Protein AF-A0A2I0PBY1-F1 (afdb_monomer_lite)

Structure (mmCIF, N/CA/C/O backbone):
data_AF-A0A2I0PBY1-F1
#
_entry.id   AF-A0A2I0PBY1-F1
#
loop_
_atom_site.group_PDB
_atom_site.id
_atom_site.type_symbol
_atom_site.label_atom_id
_atom_site.label_alt_id
_atom_site.label_comp_id
_atom_site.label_asym_id
_atom_site.label_entity_id
_atom_site.label_seq_id
_atom_site.pdbx_PDB_ins_code
_atom_site.Cartn_x
_atom_site.Cartn_y
_atom_site.Cartn_z
_atom_site.occupancy
_atom_site.B_iso_or_equiv
_atom_site.auth_seq_id
_atom_site.auth_comp_id
_atom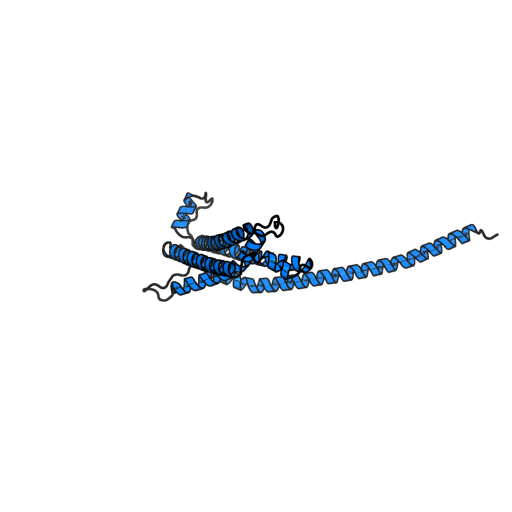_site.auth_asym_id
_atom_site.auth_atom_id
_atom_site.pdbx_PDB_model_num
ATOM 1 N N . MET A 1 1 ? 35.740 -46.923 -75.119 1.00 54.34 1 MET A N 1
ATOM 2 C CA . MET A 1 1 ? 35.001 -45.642 -75.049 1.00 54.34 1 MET A CA 1
ATOM 3 C C . MET A 1 1 ? 34.517 -45.459 -73.619 1.00 54.34 1 MET A C 1
ATOM 5 O O . MET A 1 1 ? 33.613 -46.171 -73.207 1.00 54.34 1 MET A O 1
ATOM 9 N N . VAL A 1 2 ? 35.166 -44.599 -72.830 1.00 50.75 2 VAL A N 1
ATOM 10 C CA . VAL A 1 2 ? 34.716 -44.319 -71.456 1.00 50.75 2 VAL A CA 1
ATOM 11 C C . VAL A 1 2 ? 33.443 -43.481 -71.539 1.00 50.75 2 VAL A C 1
ATOM 13 O O . VAL A 1 2 ? 33.402 -42.467 -72.238 1.00 50.75 2 VAL A O 1
ATOM 16 N N . ASN A 1 3 ? 32.386 -43.958 -70.887 1.00 57.41 3 ASN A N 1
ATOM 17 C CA . ASN A 1 3 ? 31.042 -43.414 -70.997 1.00 57.41 3 ASN A CA 1
ATOM 18 C C . ASN A 1 3 ? 30.989 -42.022 -70.340 1.00 57.41 3 ASN A C 1
ATOM 20 O O . ASN A 1 3 ? 30.952 -41.908 -69.115 1.00 57.41 3 ASN A O 1
ATOM 24 N N . LYS A 1 4 ? 31.014 -40.959 -71.158 1.00 59.78 4 LYS A N 1
ATOM 25 C CA . LYS A 1 4 ? 31.015 -39.551 -70.711 1.00 59.78 4 LYS A CA 1
ATOM 26 C C . LYS A 1 4 ? 29.861 -39.226 -69.746 1.00 59.78 4 LYS A C 1
ATOM 28 O O . LYS A 1 4 ? 30.014 -38.346 -68.906 1.00 59.78 4 LYS A O 1
ATOM 33 N N . GLY A 1 5 ? 28.753 -39.975 -69.805 1.00 60.03 5 GLY A N 1
ATOM 34 C CA . GLY A 1 5 ? 27.632 -39.849 -68.866 1.00 60.03 5 GLY A CA 1
ATOM 35 C C . GLY A 1 5 ? 27.962 -40.260 -67.424 1.00 60.03 5 GLY A C 1
ATOM 36 O O . GLY A 1 5 ? 27.491 -39.618 -66.492 1.00 60.03 5 GLY A O 1
ATOM 37 N N . ILE A 1 6 ? 28.827 -41.262 -67.217 1.00 65.44 6 ILE A N 1
ATOM 38 C CA . ILE A 1 6 ? 29.225 -41.723 -65.871 1.00 65.44 6 ILE A CA 1
ATOM 39 C C . ILE A 1 6 ? 30.114 -40.678 -65.185 1.00 65.44 6 ILE A C 1
ATOM 41 O O . ILE A 1 6 ? 29.980 -40.434 -63.989 1.00 65.44 6 ILE A O 1
ATOM 45 N N . ILE A 1 7 ? 30.975 -40.006 -65.954 1.00 68.81 7 ILE A N 1
ATOM 46 C CA . ILE A 1 7 ? 31.852 -38.939 -65.449 1.00 68.81 7 ILE A CA 1
ATOM 47 C C . ILE A 1 7 ? 31.028 -37.710 -65.036 1.00 68.81 7 ILE A C 1
ATOM 49 O O . ILE A 1 7 ? 31.302 -37.112 -63.998 1.00 68.81 7 ILE A O 1
ATOM 53 N N . LEU A 1 8 ? 29.987 -37.360 -65.801 1.00 69.56 8 LEU A N 1
ATOM 54 C CA . LEU A 1 8 ? 29.125 -36.215 -65.495 1.00 69.56 8 LEU A CA 1
ATOM 55 C C . LEU A 1 8 ? 28.287 -36.444 -64.222 1.00 69.56 8 LEU A C 1
ATOM 57 O O . LEU A 1 8 ? 28.195 -35.562 -63.372 1.00 69.56 8 LEU A O 1
ATOM 61 N N . ILE A 1 9 ? 27.725 -37.649 -64.069 1.00 71.50 9 ILE A N 1
ATOM 62 C CA . ILE A 1 9 ? 26.940 -38.039 -62.887 1.00 71.50 9 ILE A CA 1
ATOM 63 C C . ILE A 1 9 ? 27.841 -38.141 -61.648 1.00 71.50 9 ILE A C 1
ATOM 65 O O . ILE A 1 9 ? 27.479 -37.638 -60.586 1.00 71.50 9 ILE A O 1
ATOM 69 N N . GLY A 1 10 ? 29.039 -38.721 -61.786 1.00 68.19 10 GLY A N 1
ATOM 70 C CA . GLY A 1 10 ? 30.023 -38.793 -60.702 1.00 68.19 10 GLY A CA 1
ATOM 71 C C . GLY A 1 10 ? 30.511 -37.414 -60.244 1.00 68.19 10 GLY A C 1
ATOM 72 O O . GLY A 1 10 ? 30.626 -37.173 -59.043 1.00 68.19 10 GLY A O 1
ATOM 73 N N . GLY A 1 11 ? 30.725 -36.484 -61.181 1.00 72.38 11 GLY A N 1
ATOM 74 C CA . GLY A 1 11 ? 31.084 -35.096 -60.876 1.00 72.38 11 GLY A CA 1
ATOM 75 C C . GLY A 1 11 ? 29.977 -34.341 -60.135 1.00 72.38 11 GLY A C 1
ATOM 76 O O . GLY A 1 11 ? 30.252 -33.664 -59.147 1.00 72.38 11 GLY A O 1
ATOM 77 N N . PHE A 1 12 ? 28.716 -34.506 -60.550 1.00 75.50 12 PHE A N 1
ATOM 78 C CA . PHE A 1 12 ? 27.573 -33.890 -59.869 1.00 75.50 12 PHE A CA 1
ATOM 79 C C . PHE A 1 12 ? 27.374 -34.446 -58.451 1.00 75.50 12 PHE A C 1
ATOM 81 O O . PHE A 1 12 ? 27.143 -33.680 -57.518 1.00 75.50 12 PHE A O 1
ATOM 88 N N . LEU A 1 13 ? 27.531 -35.763 -58.264 1.00 70.81 13 LEU A N 1
ATOM 89 C CA . LEU A 1 13 ? 27.417 -36.403 -56.952 1.00 70.81 13 LEU A CA 1
ATOM 90 C C . LEU A 1 13 ? 28.509 -35.920 -55.983 1.00 70.81 13 LEU A C 1
ATOM 92 O O . LEU A 1 13 ? 28.223 -35.668 -54.817 1.00 70.81 13 LEU A O 1
ATOM 96 N N . LEU A 1 14 ? 29.745 -35.740 -56.463 1.00 72.25 14 LEU A N 1
ATOM 97 C CA . LEU A 1 14 ? 30.859 -35.212 -55.666 1.00 72.25 14 LEU A CA 1
ATOM 98 C C . LEU A 1 14 ? 30.647 -33.751 -55.254 1.00 72.25 14 LEU A C 1
ATOM 100 O O . LEU A 1 14 ? 30.918 -33.399 -54.109 1.00 72.25 14 LEU A O 1
ATOM 104 N N . ILE A 1 15 ? 30.123 -32.914 -56.153 1.00 76.88 15 ILE A N 1
ATOM 105 C CA . ILE A 1 15 ? 29.780 -31.520 -55.837 1.00 76.88 15 ILE A CA 1
ATOM 106 C C . ILE A 1 15 ? 28.633 -31.476 -54.820 1.00 76.88 15 ILE A C 1
ATOM 108 O O . ILE A 1 15 ? 28.712 -30.744 -53.837 1.00 76.88 15 ILE A O 1
ATOM 112 N N . PHE A 1 16 ? 27.597 -32.295 -55.010 1.00 70.62 16 PHE A N 1
ATOM 113 C CA . PHE A 1 16 ? 26.461 -32.376 -54.096 1.00 70.62 16 PHE A CA 1
ATOM 114 C C . PHE A 1 16 ? 26.875 -32.864 -52.699 1.00 70.62 16 PHE A C 1
ATOM 116 O O . PHE A 1 16 ? 26.510 -32.243 -51.702 1.00 70.62 16 PHE A O 1
ATOM 123 N N . LEU A 1 17 ? 27.697 -33.916 -52.616 1.00 68.12 17 LEU A N 1
ATOM 124 C CA . LEU A 1 17 ? 28.258 -34.414 -51.356 1.00 68.12 17 LEU A CA 1
ATOM 125 C C . LEU A 1 17 ? 29.204 -33.395 -50.705 1.00 68.12 17 LEU A C 1
ATOM 127 O O . LEU A 1 17 ? 29.179 -33.249 -49.486 1.00 68.12 17 LEU A O 1
ATOM 131 N N . GLY A 1 18 ? 29.984 -32.651 -51.495 1.00 70.75 18 GLY A N 1
ATOM 132 C CA . GLY A 1 18 ? 30.830 -31.559 -51.008 1.00 70.75 18 GLY A CA 1
ATOM 133 C C . GLY A 1 18 ? 30.022 -30.407 -50.402 1.00 70.75 18 GLY A C 1
ATOM 134 O O . GLY A 1 18 ? 30.352 -29.926 -49.322 1.00 70.75 18 GLY A O 1
ATOM 135 N N . ILE A 1 19 ? 28.916 -30.012 -51.039 1.00 70.19 19 ILE A N 1
ATOM 136 C CA . ILE A 1 19 ? 27.990 -28.996 -50.514 1.00 70.19 19 ILE A CA 1
ATOM 137 C C . ILE A 1 19 ? 27.326 -29.492 -49.220 1.00 70.19 19 ILE A C 1
ATOM 139 O O . ILE A 1 19 ? 27.291 -28.763 -48.229 1.00 70.19 19 ILE A O 1
ATOM 143 N N . LEU A 1 20 ? 26.863 -30.747 -49.182 1.00 58.41 20 LEU A N 1
ATOM 144 C CA . LEU A 1 20 ? 26.274 -31.356 -47.983 1.00 58.41 20 LEU A CA 1
ATOM 145 C C . LEU A 1 20 ? 27.274 -31.444 -46.820 1.00 58.41 20 LEU A C 1
ATOM 147 O O . LEU A 1 20 ? 26.908 -31.162 -45.679 1.00 58.41 20 LEU A O 1
ATOM 151 N N . ALA A 1 21 ? 28.536 -31.773 -47.106 1.00 62.75 21 ALA A N 1
ATOM 152 C CA . ALA A 1 21 ? 29.609 -31.841 -46.117 1.00 62.75 21 ALA A CA 1
ATOM 153 C C . ALA A 1 21 ? 29.978 -30.469 -45.526 1.00 62.75 21 ALA A C 1
ATOM 155 O O . ALA A 1 21 ? 30.482 -30.419 -44.408 1.00 62.75 21 ALA A O 1
ATOM 156 N N . ILE A 1 22 ? 29.707 -29.369 -46.238 1.00 68.75 22 ILE A N 1
ATOM 157 C CA . ILE A 1 22 ? 29.931 -27.995 -45.759 1.00 68.75 22 ILE A CA 1
ATOM 158 C C . ILE A 1 22 ? 28.701 -27.455 -45.017 1.00 68.75 22 ILE A C 1
ATOM 160 O O . ILE A 1 22 ? 28.851 -26.811 -43.982 1.00 68.75 22 ILE A O 1
ATOM 164 N N . ILE A 1 23 ? 27.482 -27.735 -45.493 1.00 65.88 23 ILE A N 1
ATOM 165 C CA . ILE A 1 23 ? 26.240 -27.248 -44.867 1.00 65.88 23 ILE A CA 1
ATOM 166 C C . ILE A 1 23 ? 26.039 -27.862 -43.476 1.00 65.88 23 ILE A C 1
ATOM 168 O O . ILE A 1 23 ? 25.674 -27.154 -42.540 1.00 65.88 23 ILE A O 1
ATOM 172 N N . ASN A 1 24 ? 26.308 -29.158 -43.313 1.00 66.81 24 ASN A N 1
ATOM 173 C CA . ASN A 1 24 ? 26.054 -29.875 -42.061 1.00 66.81 24 ASN A CA 1
ATOM 174 C C . ASN A 1 24 ? 26.839 -29.322 -40.843 1.00 66.81 24 ASN A C 1
ATOM 176 O O . ASN A 1 24 ? 26.212 -29.016 -39.828 1.00 66.81 24 ASN A O 1
ATOM 180 N N . PRO A 1 25 ? 28.171 -29.098 -40.909 1.00 72.00 25 PRO A N 1
ATOM 181 C CA . PRO A 1 25 ? 28.911 -28.484 -39.804 1.00 72.00 25 PRO A CA 1
ATOM 182 C C . PRO A 1 25 ? 28.508 -27.025 -39.566 1.00 72.00 25 PRO A C 1
ATOM 184 O O . PRO A 1 25 ? 28.514 -26.576 -38.425 1.00 72.00 25 PRO A O 1
ATOM 187 N N . LEU A 1 26 ? 28.099 -26.291 -40.606 1.00 66.06 26 LEU A N 1
ATOM 188 C CA . LEU A 1 26 ? 27.652 -24.900 -40.488 1.00 66.06 26 LEU A CA 1
ATOM 189 C C . LEU A 1 26 ? 26.314 -24.795 -39.742 1.00 66.06 26 LEU A C 1
ATOM 191 O O . LEU A 1 26 ? 26.162 -23.943 -38.869 1.00 66.06 26 LEU A O 1
ATOM 195 N N . VAL A 1 27 ? 25.379 -25.711 -40.019 1.00 64.44 27 VAL A N 1
ATOM 196 C CA . VAL A 1 27 ? 24.120 -25.857 -39.270 1.00 64.44 27 VAL A CA 1
ATOM 197 C C . VAL A 1 27 ? 24.396 -26.247 -37.816 1.00 64.44 27 VAL A C 1
ATOM 199 O O . VAL A 1 27 ? 23.781 -25.693 -36.906 1.00 64.44 27 VAL A O 1
ATOM 202 N N . LEU A 1 28 ? 25.359 -27.140 -37.574 1.00 61.09 28 LEU A N 1
ATOM 203 C CA . LEU A 1 28 ? 25.718 -27.590 -36.227 1.00 61.09 28 LEU A CA 1
ATOM 204 C C . LEU A 1 28 ? 26.351 -26.457 -35.397 1.00 61.09 28 LEU A C 1
ATOM 206 O O . LEU A 1 28 ?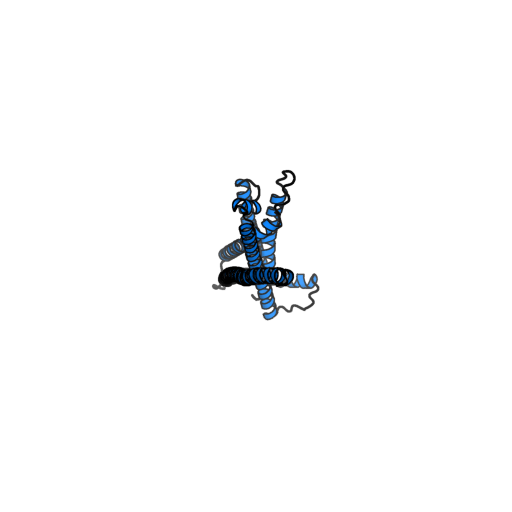 25.941 -26.226 -34.258 1.00 61.09 28 LEU A O 1
ATOM 210 N N . ILE A 1 29 ? 27.257 -25.676 -35.996 1.00 69.81 29 ILE A N 1
ATOM 211 C CA . ILE A 1 29 ? 27.859 -24.477 -35.389 1.00 69.81 29 ILE A CA 1
ATOM 212 C C . ILE A 1 29 ? 26.787 -23.415 -35.117 1.00 69.81 29 ILE A C 1
ATOM 214 O O . ILE A 1 29 ? 26.717 -22.895 -34.005 1.00 69.81 29 ILE A O 1
ATOM 218 N N . ALA A 1 30 ? 25.907 -23.130 -36.084 1.00 63.16 30 ALA A N 1
ATOM 219 C CA . ALA A 1 30 ? 24.808 -22.183 -35.896 1.00 63.16 30 ALA A CA 1
ATOM 220 C C . ALA A 1 30 ? 23.873 -22.617 -34.755 1.00 63.16 30 ALA A C 1
ATOM 222 O O . ALA A 1 30 ? 23.525 -21.799 -33.905 1.00 63.16 30 ALA A O 1
ATOM 223 N N . SER A 1 31 ? 23.528 -23.907 -34.673 1.00 62.78 31 SER A N 1
ATOM 224 C CA . SER A 1 31 ? 22.683 -24.433 -33.595 1.00 62.78 31 SER A CA 1
ATOM 225 C C . SER A 1 31 ? 23.349 -24.329 -32.217 1.00 62.78 31 SER A C 1
ATOM 227 O O . SER A 1 31 ? 22.684 -23.955 -31.252 1.00 62.78 31 SER A O 1
ATOM 229 N N . SER A 1 32 ? 24.667 -24.558 -32.130 1.00 69.81 32 SER A N 1
ATOM 230 C CA . SER A 1 32 ? 25.445 -24.405 -30.894 1.00 69.81 32 SER A CA 1
ATOM 231 C C . SER A 1 32 ? 25.567 -22.944 -30.454 1.00 69.81 32 SER A C 1
ATOM 233 O O . SER A 1 32 ? 25.552 -22.660 -29.256 1.00 69.81 32 SER A O 1
ATOM 235 N N . ILE A 1 33 ? 25.695 -22.006 -31.398 1.00 73.88 33 ILE A N 1
ATOM 236 C CA . ILE A 1 33 ? 25.731 -20.568 -31.096 1.00 73.88 33 ILE A CA 1
ATOM 237 C C . ILE A 1 33 ? 24.362 -20.114 -30.581 1.00 73.88 33 ILE A C 1
ATOM 239 O O . ILE A 1 33 ? 24.284 -19.433 -29.559 1.00 73.88 33 ILE A O 1
ATOM 243 N N . ILE A 1 34 ? 23.279 -20.535 -31.244 1.00 70.38 34 ILE A N 1
ATOM 244 C CA . ILE A 1 34 ? 21.905 -20.223 -30.832 1.00 70.38 34 ILE A CA 1
ATOM 245 C C . ILE A 1 34 ? 21.610 -20.814 -29.447 1.00 70.38 34 ILE A C 1
ATOM 247 O O . ILE A 1 34 ? 21.076 -20.108 -28.593 1.00 70.38 34 ILE A O 1
ATOM 251 N N . SER A 1 35 ? 21.995 -22.067 -29.175 1.00 66.12 35 SER A N 1
ATOM 252 C CA . SER A 1 35 ? 21.782 -22.676 -27.856 1.00 66.12 35 SER A CA 1
ATOM 253 C C . SER A 1 35 ? 22.591 -21.978 -26.761 1.00 66.12 35 SER A C 1
ATOM 255 O O . SER A 1 35 ? 22.070 -21.758 -25.669 1.00 66.12 35 SER A O 1
ATOM 257 N N . GLY A 1 36 ? 23.838 -21.589 -27.051 1.00 68.12 36 GLY A N 1
ATOM 258 C CA . GLY A 1 36 ? 24.674 -20.812 -26.133 1.00 68.12 36 GLY A CA 1
ATOM 259 C C . GLY A 1 36 ? 24.065 -19.445 -25.816 1.00 68.12 36 GLY A C 1
ATOM 260 O O . GLY A 1 36 ? 24.009 -19.044 -24.656 1.00 68.12 36 GLY A O 1
ATOM 261 N N . PHE A 1 37 ? 23.527 -18.763 -26.826 1.00 67.62 37 PHE A N 1
ATOM 262 C CA . PHE A 1 37 ? 22.837 -17.486 -26.655 1.00 67.62 37 PHE A CA 1
ATOM 263 C C . PHE A 1 37 ? 21.549 -17.620 -25.826 1.00 67.62 37 PHE A C 1
ATOM 265 O O . PHE A 1 37 ? 21.341 -16.854 -24.886 1.00 67.62 37 PHE A O 1
ATOM 272 N N . ILE A 1 38 ? 20.719 -18.633 -26.106 1.00 67.69 38 ILE A N 1
ATOM 273 C CA . ILE A 1 38 ? 19.512 -18.934 -25.317 1.00 67.69 38 ILE A CA 1
ATOM 274 C C . ILE A 1 38 ? 19.880 -19.223 -23.856 1.00 67.69 38 ILE A C 1
ATOM 276 O O . ILE A 1 38 ? 19.224 -18.717 -22.948 1.00 67.69 38 ILE A O 1
ATOM 280 N N . PHE A 1 39 ? 20.948 -19.987 -23.612 1.00 64.62 39 PHE A N 1
ATOM 281 C CA . PHE A 1 39 ? 21.412 -20.290 -22.259 1.00 64.62 39 PHE A CA 1
ATOM 282 C C . PHE A 1 39 ? 21.835 -19.029 -21.494 1.00 64.62 39 PHE A C 1
ATOM 284 O O . PHE A 1 39 ? 21.450 -18.860 -20.338 1.00 64.62 39 PHE A O 1
ATOM 291 N N . ILE A 1 40 ? 22.561 -18.111 -22.142 1.00 68.44 40 ILE A N 1
ATOM 292 C CA . ILE A 1 40 ? 22.949 -16.820 -21.550 1.00 68.44 40 ILE A CA 1
ATOM 293 C C . ILE A 1 40 ? 21.710 -15.986 -21.202 1.00 68.44 40 ILE A C 1
ATOM 295 O O . ILE A 1 40 ? 21.640 -15.424 -20.110 1.00 68.44 40 ILE A O 1
ATOM 299 N N . ILE A 1 41 ? 20.713 -15.941 -22.091 1.00 65.12 41 ILE A N 1
ATOM 300 C CA . ILE A 1 41 ? 19.449 -15.238 -21.842 1.00 65.12 41 ILE A CA 1
ATOM 301 C C . ILE A 1 41 ? 18.717 -15.838 -20.636 1.00 65.12 41 ILE A C 1
ATOM 303 O O . ILE A 1 41 ? 18.312 -15.103 -19.737 1.00 65.12 41 ILE A O 1
ATOM 307 N N . ILE A 1 42 ? 18.572 -17.165 -20.583 1.00 63.72 42 ILE A N 1
ATOM 308 C CA . ILE A 1 42 ? 17.911 -17.859 -19.468 1.00 63.72 42 ILE A CA 1
ATOM 309 C C . ILE A 1 42 ? 18.655 -17.597 -18.154 1.00 63.72 42 ILE A C 1
ATOM 311 O O . ILE A 1 42 ? 18.021 -17.292 -17.146 1.00 63.72 42 ILE A O 1
ATOM 315 N N . ALA A 1 43 ? 19.988 -17.667 -18.159 1.00 57.22 43 ALA A N 1
ATOM 316 C CA . ALA A 1 43 ? 20.805 -17.387 -16.984 1.00 57.22 43 ALA A CA 1
ATOM 317 C C . ALA A 1 43 ? 20.644 -15.934 -16.507 1.00 57.22 43 ALA A C 1
ATOM 319 O O . ALA A 1 43 ? 20.497 -15.696 -15.309 1.00 57.22 43 ALA A O 1
ATOM 320 N N . ALA A 1 44 ? 20.601 -14.967 -17.428 1.00 63.81 44 ALA A N 1
ATOM 321 C CA . ALA A 1 44 ? 20.354 -13.567 -17.099 1.00 63.81 44 ALA A CA 1
ATOM 322 C C . ALA A 1 44 ? 18.961 -13.361 -16.480 1.00 63.81 44 ALA A C 1
ATOM 324 O O . ALA A 1 44 ? 18.850 -12.722 -15.432 1.00 63.81 44 ALA A O 1
ATOM 325 N N . PHE A 1 45 ? 17.909 -13.953 -17.062 1.00 69.00 45 PHE A N 1
ATOM 326 C CA . PHE A 1 45 ? 16.563 -13.909 -16.483 1.00 69.00 45 PHE A CA 1
ATOM 327 C C . PHE A 1 45 ? 16.514 -14.550 -15.096 1.00 69.00 45 PHE A C 1
ATOM 329 O O . PHE A 1 45 ? 15.919 -13.974 -14.190 1.00 69.00 45 PHE A O 1
ATOM 336 N N . LEU A 1 46 ? 17.187 -15.687 -14.900 1.00 64.06 46 LEU A N 1
ATOM 337 C CA . LEU A 1 46 ? 17.256 -16.356 -13.604 1.00 64.06 46 LEU A CA 1
ATOM 338 C C . LEU A 1 46 ? 17.926 -15.469 -12.545 1.00 64.06 46 LEU A C 1
ATOM 340 O O . LEU A 1 46 ? 17.398 -15.336 -11.445 1.00 64.06 46 LEU A O 1
ATOM 344 N N . ILE A 1 47 ? 19.049 -14.823 -12.877 1.00 68.44 47 ILE A N 1
ATOM 345 C CA . ILE A 1 47 ? 19.750 -13.901 -11.969 1.00 68.44 47 ILE A CA 1
ATOM 346 C C . ILE A 1 47 ? 18.842 -12.729 -11.587 1.00 68.44 47 ILE A C 1
ATOM 348 O O . ILE A 1 47 ? 18.735 -12.396 -10.406 1.00 68.44 47 ILE A O 1
ATOM 352 N N . VAL A 1 48 ? 18.148 -12.132 -12.560 1.00 71.12 48 VAL A N 1
ATOM 353 C CA . VAL A 1 48 ? 17.201 -11.037 -12.310 1.00 71.12 48 VAL A CA 1
ATOM 354 C C . VAL A 1 48 ? 16.037 -11.511 -11.437 1.00 71.12 48 VAL A C 1
ATOM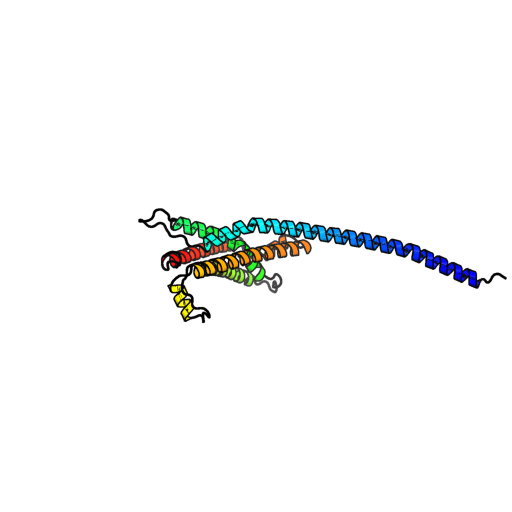 356 O O . VAL A 1 48 ? 15.703 -10.844 -10.461 1.00 71.12 48 VAL A O 1
ATOM 359 N N . SER A 1 49 ? 15.454 -12.679 -11.716 1.00 67.88 49 SER A N 1
ATOM 360 C CA . SER A 1 49 ? 14.382 -13.255 -10.896 1.00 67.88 49 SER A CA 1
ATOM 361 C C . SER A 1 49 ? 14.831 -13.532 -9.460 1.00 67.88 49 SER A C 1
ATOM 363 O O . SER A 1 49 ? 14.091 -13.220 -8.529 1.00 67.88 49 SER A O 1
ATOM 365 N N . VAL A 1 50 ? 16.043 -14.057 -9.258 1.00 67.56 50 VAL A N 1
ATOM 366 C CA . VAL A 1 50 ? 16.614 -14.286 -7.920 1.00 67.56 50 VAL A CA 1
ATOM 367 C C . VAL A 1 50 ? 16.867 -12.961 -7.199 1.00 67.56 50 VAL A C 1
ATOM 369 O O . VAL A 1 50 ? 16.514 -12.831 -6.030 1.00 67.56 50 VAL A O 1
ATOM 372 N N . ALA A 1 51 ? 17.418 -11.952 -7.877 1.00 69.31 51 ALA A N 1
ATOM 373 C CA . ALA A 1 51 ? 17.643 -10.632 -7.290 1.00 69.31 51 ALA A CA 1
ATOM 374 C C . ALA A 1 51 ? 16.325 -9.962 -6.867 1.00 69.31 51 ALA A C 1
ATOM 376 O O . ALA A 1 51 ? 16.216 -9.465 -5.746 1.00 69.31 51 ALA A O 1
ATOM 377 N N . ILE A 1 52 ? 15.300 -10.014 -7.724 1.00 72.44 52 ILE A N 1
ATOM 378 C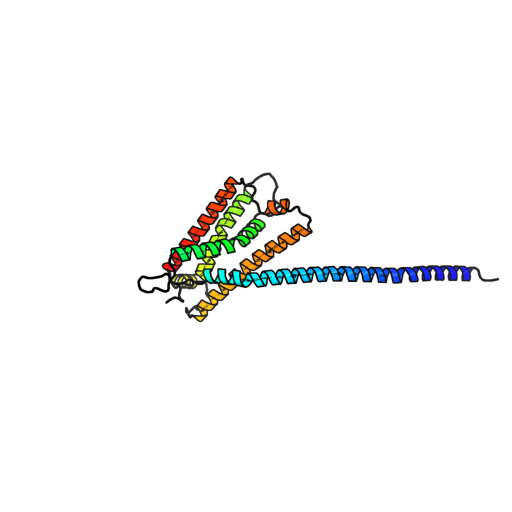 CA . ILE A 1 52 ? 13.953 -9.522 -7.412 1.00 72.44 52 ILE A CA 1
ATOM 379 C C . ILE A 1 52 ? 13.383 -10.283 -6.212 1.00 72.44 52 ILE A C 1
ATOM 381 O O . ILE A 1 52 ? 12.919 -9.657 -5.260 1.00 72.44 52 ILE A O 1
ATOM 385 N N . PHE A 1 53 ? 13.471 -11.615 -6.209 1.00 72.94 53 PHE A N 1
ATOM 386 C CA . PHE A 1 53 ? 13.020 -12.437 -5.088 1.00 72.94 53 PHE A CA 1
ATOM 387 C C . PHE A 1 53 ? 13.691 -12.031 -3.770 1.00 72.94 53 PHE A C 1
ATOM 389 O O . PHE A 1 53 ? 12.997 -11.857 -2.773 1.00 72.94 53 PHE A O 1
ATOM 396 N N . LEU A 1 54 ? 15.010 -11.814 -3.758 1.00 72.56 54 LEU A N 1
ATOM 397 C CA . LEU A 1 54 ? 15.748 -11.399 -2.560 1.00 72.56 54 LEU A CA 1
ATOM 398 C C . LEU A 1 54 ? 15.332 -10.008 -2.065 1.00 72.56 54 LEU A C 1
ATOM 400 O O . LEU A 1 54 ? 15.188 -9.808 -0.858 1.00 72.56 54 LEU A O 1
ATOM 404 N N . ILE A 1 55 ? 15.086 -9.063 -2.977 1.00 75.38 55 ILE A N 1
ATOM 405 C CA . ILE A 1 55 ? 14.578 -7.728 -2.633 1.00 75.38 55 ILE A CA 1
ATOM 406 C C . ILE A 1 55 ? 13.192 -7.839 -1.990 1.00 75.38 55 ILE A C 1
ATOM 408 O O . ILE A 1 55 ? 12.969 -7.292 -0.911 1.00 75.38 55 ILE A O 1
ATOM 412 N N . PHE A 1 56 ? 12.268 -8.587 -2.601 1.00 72.75 56 PHE A N 1
ATOM 413 C CA . PHE A 1 56 ? 10.932 -8.788 -2.037 1.00 72.75 56 PHE A CA 1
ATOM 414 C C . PHE A 1 56 ? 10.975 -9.530 -0.705 1.00 72.75 56 PHE A C 1
ATOM 416 O O . PHE A 1 56 ? 10.314 -9.112 0.241 1.00 72.75 56 PHE A O 1
ATOM 423 N N . TYR A 1 57 ? 11.795 -10.574 -0.598 1.00 73.62 57 TYR A N 1
ATOM 424 C CA . TYR A 1 57 ? 12.003 -11.305 0.647 1.00 73.62 57 TYR A CA 1
ATOM 425 C C . TYR A 1 57 ? 12.500 -10.384 1.770 1.00 73.62 57 TYR A C 1
ATOM 427 O O . TYR A 1 57 ? 12.010 -10.470 2.893 1.00 73.62 57 TYR A O 1
ATOM 435 N N . GLY A 1 58 ? 13.401 -9.446 1.462 1.00 74.81 58 GLY A N 1
ATOM 436 C CA . GLY A 1 58 ? 13.862 -8.429 2.410 1.00 74.81 58 GLY A CA 1
ATOM 437 C C . GLY A 1 58 ? 12.807 -7.373 2.769 1.00 74.81 58 GLY A C 1
ATOM 438 O O . GLY A 1 58 ? 12.791 -6.882 3.898 1.00 74.81 58 GLY A O 1
ATOM 439 N N . LEU A 1 59 ? 11.903 -7.033 1.845 1.00 75.44 59 LEU A N 1
ATOM 440 C CA . LEU A 1 59 ? 10.844 -6.035 2.056 1.00 75.44 59 LEU A CA 1
ATOM 441 C C . LEU A 1 59 ? 9.627 -6.587 2.812 1.00 75.44 59 LEU A C 1
ATOM 443 O O . LEU A 1 59 ? 8.977 -5.836 3.544 1.00 75.44 59 LEU A O 1
ATOM 447 N N . ILE A 1 60 ? 9.325 -7.884 2.675 1.00 79.56 60 ILE A N 1
ATOM 448 C CA . ILE A 1 60 ? 8.167 -8.542 3.306 1.00 79.56 60 ILE A CA 1
ATOM 449 C C . ILE A 1 60 ? 8.101 -8.293 4.824 1.00 79.56 60 ILE A C 1
ATOM 451 O O . ILE A 1 60 ? 7.034 -7.889 5.290 1.00 79.56 60 ILE A O 1
ATOM 455 N N . PRO A 1 61 ? 9.185 -8.448 5.614 1.00 82.44 61 PRO A N 1
ATOM 456 C CA . PRO A 1 61 ? 9.155 -8.153 7.046 1.00 82.44 61 PRO A CA 1
ATOM 457 C C . PRO A 1 61 ? 8.769 -6.702 7.356 1.00 82.44 61 PRO A C 1
ATOM 459 O O . PRO A 1 61 ? 8.034 -6.447 8.309 1.00 82.44 61 PRO A O 1
ATOM 462 N N . GLY A 1 62 ? 9.232 -5.748 6.542 1.00 80.12 62 GLY A N 1
ATOM 463 C CA . GLY A 1 62 ? 8.904 -4.331 6.694 1.00 80.12 62 GLY A CA 1
ATOM 464 C C . GLY A 1 62 ? 7.426 -4.048 6.427 1.00 80.12 62 GLY A C 1
ATOM 465 O O . GLY A 1 62 ? 6.766 -3.404 7.244 1.00 80.12 62 GLY A O 1
ATOM 466 N N . ILE A 1 63 ? 6.896 -4.585 5.323 1.00 81.06 63 ILE A N 1
ATOM 467 C CA . ILE A 1 63 ? 5.478 -4.461 4.951 1.00 81.06 63 ILE A CA 1
ATOM 468 C C . ILE A 1 63 ? 4.602 -5.135 6.008 1.00 81.06 63 ILE A C 1
ATOM 470 O O . ILE A 1 63 ? 3.676 -4.516 6.522 1.00 81.06 63 ILE A O 1
ATOM 474 N N . SER A 1 64 ? 4.935 -6.366 6.397 1.00 82.88 64 SER A N 1
ATOM 475 C CA . SER A 1 64 ? 4.192 -7.130 7.400 1.00 82.88 64 SER A CA 1
ATOM 476 C C . SER A 1 64 ? 4.167 -6.422 8.757 1.00 82.88 64 SER A C 1
ATOM 478 O O . SER A 1 64 ? 3.111 -6.326 9.381 1.00 82.88 64 SER A O 1
ATOM 480 N N . LYS A 1 65 ? 5.291 -5.834 9.192 1.00 83.81 65 LYS A N 1
ATOM 481 C CA . LYS A 1 65 ? 5.344 -5.032 10.423 1.00 83.81 65 LYS A CA 1
ATOM 482 C C . LYS A 1 65 ? 4.450 -3.794 10.335 1.00 83.81 65 LYS A C 1
ATOM 484 O O . LYS A 1 65 ? 3.697 -3.530 11.269 1.00 83.81 65 LYS A O 1
ATOM 489 N N . ALA A 1 66 ? 4.519 -3.048 9.232 1.00 83.50 66 ALA A N 1
ATOM 490 C CA . ALA A 1 66 ? 3.691 -1.862 9.021 1.00 83.50 66 ALA A CA 1
ATOM 491 C C . ALA A 1 66 ? 2.193 -2.211 9.015 1.00 83.50 66 ALA A C 1
ATOM 493 O O . ALA A 1 66 ? 1.408 -1.598 9.735 1.00 83.50 66 ALA A O 1
ATOM 494 N N . VAL A 1 67 ? 1.809 -3.250 8.269 1.00 83.81 67 VAL A N 1
ATOM 495 C CA . VAL A 1 67 ? 0.432 -3.752 8.199 1.00 83.81 67 VAL A CA 1
ATOM 496 C C . VAL A 1 67 ? -0.047 -4.241 9.567 1.00 83.81 67 VAL A C 1
ATOM 498 O O . VAL A 1 67 ? -1.146 -3.892 9.987 1.00 83.81 67 VAL A O 1
ATOM 501 N N . SER A 1 68 ? 0.785 -4.973 10.310 1.00 82.38 68 SER A N 1
ATOM 502 C CA . SER A 1 68 ? 0.453 -5.441 11.660 1.00 82.38 68 SER A CA 1
ATOM 503 C C . SER A 1 68 ? 0.147 -4.285 12.618 1.00 82.38 68 SER A C 1
ATOM 505 O O . SER A 1 68 ? -0.841 -4.343 13.351 1.00 82.38 68 SER A O 1
ATOM 507 N N . ILE A 1 69 ? 0.927 -3.197 12.569 1.00 80.44 69 ILE A N 1
ATOM 508 C CA . ILE A 1 69 ? 0.687 -1.989 13.377 1.00 80.44 69 ILE A CA 1
ATOM 509 C C . ILE A 1 69 ? -0.637 -1.313 12.993 1.00 80.44 69 ILE A C 1
ATOM 511 O O . ILE A 1 69 ? -1.360 -0.826 13.863 1.00 80.44 69 ILE A O 1
ATOM 515 N N . LEU A 1 70 ? -0.994 -1.308 11.707 1.00 80.62 70 LEU A N 1
ATOM 516 C CA . LEU A 1 70 ? -2.262 -0.744 11.240 1.00 80.62 70 LEU A CA 1
ATOM 517 C C . LEU A 1 70 ? -3.467 -1.605 11.635 1.00 80.62 70 LEU A C 1
ATOM 519 O O . LEU A 1 70 ? -4.487 -1.066 12.074 1.00 80.62 70 LEU A O 1
ATOM 523 N N . CYS A 1 71 ? -3.345 -2.927 11.507 1.00 74.88 71 CYS A N 1
ATOM 524 C CA . CYS A 1 71 ? -4.404 -3.899 11.770 1.00 74.88 71 CYS A CA 1
ATOM 525 C C . CYS A 1 71 ? -4.556 -4.253 13.256 1.00 74.88 71 CYS A C 1
ATOM 527 O O . CYS A 1 71 ? -5.615 -4.741 13.639 1.00 74.88 71 CYS A O 1
ATOM 529 N N . THR A 1 72 ? -3.566 -3.968 14.104 1.00 77.12 72 THR A N 1
ATOM 530 C CA . THR A 1 72 ? -3.624 -4.247 15.545 1.00 77.12 72 THR A CA 1
ATOM 531 C C . THR A 1 72 ? -3.837 -2.966 16.338 1.00 77.12 72 THR A C 1
ATOM 533 O O . THR A 1 72 ? -2.925 -2.162 16.540 1.00 77.12 72 THR A O 1
ATOM 536 N N . TYR A 1 73 ? -5.052 -2.771 16.844 1.00 75.00 73 TYR A N 1
ATOM 537 C CA . TYR A 1 73 ? -5.317 -1.685 17.775 1.00 75.00 73 TYR A CA 1
ATOM 538 C C . TYR A 1 73 ? -4.638 -1.971 19.123 1.00 75.00 73 TYR A C 1
ATOM 540 O O . TYR A 1 73 ? -4.861 -3.016 19.722 1.00 75.00 73 TYR A O 1
ATOM 548 N N . HIS A 1 74 ? -3.832 -1.027 19.615 1.00 70.19 74 HIS A N 1
ATOM 549 C CA . HIS A 1 74 ? -3.266 -1.030 20.971 1.00 70.19 74 HIS A CA 1
ATOM 550 C C . HIS A 1 74 ? -4.056 -0.059 21.862 1.00 70.19 74 HIS A C 1
ATOM 552 O O . HIS A 1 74 ? -4.453 1.015 21.391 1.00 70.19 74 HIS A O 1
ATOM 558 N N . LYS A 1 75 ? -4.326 -0.426 23.127 1.00 68.19 75 LYS A N 1
ATOM 559 C CA . LYS A 1 75 ? -5.061 0.452 24.056 1.00 68.19 75 LYS A CA 1
ATOM 560 C C . LYS A 1 75 ? -4.289 1.746 24.293 1.00 68.19 75 LYS A C 1
ATOM 562 O O . LYS A 1 75 ? -3.066 1.741 24.416 1.00 68.19 75 LYS A O 1
ATOM 567 N N . LEU A 1 76 ? -5.032 2.844 24.391 1.00 68.75 76 LEU A N 1
ATOM 568 C CA . LEU A 1 76 ? -4.470 4.110 24.841 1.00 68.75 76 LEU A CA 1
ATOM 569 C C . LEU A 1 76 ? -4.148 4.041 26.328 1.00 68.75 76 LEU A C 1
ATOM 571 O O . LEU A 1 76 ? -4.823 3.342 27.088 1.00 68.75 76 LEU A O 1
ATOM 575 N N . LYS A 1 77 ? -3.138 4.810 26.726 1.00 66.06 77 LYS A N 1
ATOM 576 C CA . LYS A 1 77 ? -2.834 5.049 28.132 1.00 66.06 77 LYS A CA 1
ATOM 577 C C . LYS A 1 77 ? -4.061 5.665 28.811 1.00 66.06 77 LYS A C 1
ATOM 579 O O . LYS A 1 77 ? -4.576 6.681 28.350 1.00 66.06 77 LYS A O 1
ATOM 584 N N . THR A 1 78 ? -4.536 5.032 29.875 1.00 59.34 78 THR A N 1
ATOM 585 C CA . THR A 1 78 ? -5.586 5.566 30.753 1.00 59.34 78 THR A CA 1
ATOM 586 C C . THR A 1 78 ? -4.963 5.917 32.094 1.00 59.34 78 THR A C 1
ATOM 588 O O . THR A 1 78 ? -3.998 5.267 32.485 1.00 59.34 78 THR A O 1
ATOM 591 N N . ASP A 1 79 ? -5.542 6.862 32.837 1.00 54.62 79 ASP A N 1
ATOM 592 C CA . ASP A 1 79 ? -5.022 7.312 34.144 1.00 54.62 79 ASP A CA 1
ATOM 593 C C . ASP A 1 79 ? -4.806 6.172 35.164 1.00 54.62 79 ASP A C 1
ATOM 595 O O . ASP A 1 79 ? -4.062 6.322 36.125 1.00 54.62 79 ASP A O 1
ATOM 599 N N . SER A 1 80 ? -5.425 5.006 34.946 1.00 53.12 80 SER A N 1
ATOM 600 C CA . SER A 1 80 ? -5.306 3.806 35.781 1.00 53.12 80 SER A CA 1
ATOM 601 C C . SER A 1 80 ? -4.313 2.738 35.289 1.00 53.12 80 SER A C 1
ATOM 603 O O . SER A 1 80 ? -4.079 1.769 36.011 1.00 53.12 80 SER A O 1
ATOM 605 N N . LYS A 1 81 ? -3.747 2.851 34.077 1.00 55.81 81 LYS A N 1
ATOM 606 C CA . LYS A 1 81 ? -2.799 1.872 33.506 1.00 55.81 81 LYS A CA 1
ATOM 607 C C . LYS A 1 81 ? -1.703 2.569 32.706 1.00 55.81 81 LYS A C 1
ATOM 609 O O . LYS A 1 81 ? -1.958 3.121 31.636 1.00 55.81 81 LYS A O 1
ATOM 614 N N . ASP A 1 82 ? -0.475 2.463 33.206 1.00 56.25 82 ASP A N 1
ATOM 615 C CA . ASP A 1 82 ? 0.698 3.150 32.656 1.00 56.25 82 ASP A CA 1
ATOM 616 C C . ASP A 1 82 ? 1.246 2.527 31.350 1.00 56.25 82 ASP A C 1
ATOM 618 O O . ASP A 1 82 ? 2.049 3.151 30.658 1.00 56.25 82 ASP A O 1
ATOM 622 N N . GLU A 1 83 ? 0.786 1.332 30.966 1.00 60.41 83 GLU A N 1
ATOM 623 C CA . GLU A 1 83 ? 1.340 0.520 29.863 1.00 60.41 83 GLU A CA 1
ATOM 624 C C . GLU A 1 83 ? 0.745 0.814 28.460 1.00 60.41 83 GLU A C 1
ATOM 626 O O . GLU A 1 83 ? 0.793 -0.034 27.572 1.00 60.41 83 GLU A O 1
ATOM 631 N N . GLY A 1 84 ? 0.164 1.998 28.227 1.00 63.28 84 GLY A N 1
ATOM 632 C CA . GLY A 1 84 ? -0.471 2.361 26.946 1.00 63.28 84 GLY A CA 1
ATOM 633 C C . GLY A 1 84 ? 0.265 3.437 26.134 1.00 63.28 84 GLY A C 1
ATOM 634 O O . GLY A 1 84 ? 1.074 4.202 26.660 1.00 63.28 84 GLY A O 1
ATOM 635 N N . GLU A 1 85 ? -0.053 3.552 24.840 1.00 73.62 85 GLU A N 1
ATOM 636 C CA . GLU A 1 85 ? 0.444 4.645 23.988 1.00 73.62 85 GLU A CA 1
ATOM 637 C C . GLU A 1 85 ? -0.384 5.929 24.163 1.00 73.62 85 GLU A C 1
ATOM 639 O O . GLU A 1 85 ? -1.586 5.884 24.442 1.00 73.62 85 GLU A O 1
ATOM 644 N N . THR A 1 86 ? 0.239 7.097 23.970 1.00 82.50 86 THR A N 1
ATOM 645 C CA . THR A 1 86 ? -0.498 8.368 23.918 1.00 82.50 86 THR A CA 1
ATOM 646 C C . THR A 1 86 ? -1.259 8.488 22.597 1.00 82.50 86 THR A C 1
ATOM 648 O O . THR A 1 86 ? -0.775 8.072 21.543 1.00 82.50 86 THR A O 1
ATOM 651 N N . PHE A 1 87 ? -2.444 9.103 22.642 1.00 81.69 87 PHE A N 1
ATOM 652 C CA . PHE A 1 87 ? -3.331 9.258 21.481 1.00 81.69 87 PHE A CA 1
ATOM 653 C C . PHE A 1 87 ? -2.619 9.854 20.258 1.00 81.69 87 PHE A C 1
ATOM 655 O O . PHE A 1 87 ? -2.666 9.290 19.166 1.00 81.69 87 PHE A O 1
ATOM 662 N N . TRP A 1 88 ? -1.881 10.949 20.456 1.00 82.69 88 TRP A N 1
ATOM 663 C CA . TRP A 1 88 ? -1.154 11.624 19.380 1.00 82.69 88 TRP A CA 1
ATOM 664 C C . TRP A 1 88 ? 0.008 10.806 18.821 1.00 82.69 88 TRP A C 1
ATOM 666 O O . TRP A 1 88 ? 0.190 10.771 17.607 1.00 82.69 88 TRP A O 1
ATOM 676 N N . LYS A 1 89 ? 0.767 10.105 19.675 1.00 85.38 89 LYS A N 1
ATOM 677 C CA . LYS A 1 89 ? 1.870 9.247 19.219 1.00 85.38 89 LYS A CA 1
ATOM 678 C C . LYS A 1 89 ? 1.347 8.135 18.311 1.00 85.38 89 LYS A C 1
ATOM 680 O O . LYS A 1 89 ? 1.937 7.876 17.265 1.00 85.38 89 LYS A O 1
ATOM 685 N N . LYS A 1 90 ? 0.208 7.544 18.675 1.00 84.38 90 LYS A N 1
ATOM 686 C CA . LYS A 1 90 ? -0.453 6.511 17.880 1.00 84.38 90 LYS A CA 1
ATOM 687 C C . LYS A 1 90 ? -0.973 7.045 16.546 1.00 84.38 90 LYS A C 1
ATOM 689 O O . LYS A 1 90 ? -0.698 6.438 15.516 1.00 84.38 90 LYS A O 1
ATOM 694 N N . ILE A 1 91 ? -1.652 8.199 16.539 1.00 87.06 91 ILE A N 1
ATOM 695 C CA . ILE A 1 91 ? -2.116 8.842 15.294 1.00 87.06 91 ILE A CA 1
ATOM 696 C C . ILE A 1 91 ? -0.949 9.089 14.341 1.00 87.06 91 ILE A C 1
ATOM 698 O O . ILE A 1 91 ? -1.046 8.742 13.168 1.00 87.06 91 ILE A O 1
ATOM 702 N N . ILE A 1 92 ? 0.153 9.660 14.835 1.00 88.12 92 ILE A N 1
ATOM 703 C CA . ILE A 1 92 ? 1.327 9.967 14.008 1.00 88.12 92 ILE A CA 1
ATOM 704 C C . ILE A 1 92 ? 1.933 8.681 13.440 1.00 88.12 92 ILE A C 1
ATOM 706 O O . ILE A 1 92 ? 2.221 8.614 12.247 1.00 88.12 92 ILE A O 1
ATOM 710 N N . LEU A 1 93 ? 2.091 7.646 14.269 1.00 87.69 93 LEU A N 1
ATOM 711 C CA . LEU A 1 93 ? 2.642 6.363 13.836 1.00 87.69 93 LEU A CA 1
ATOM 712 C C . LEU A 1 93 ? 1.783 5.722 12.736 1.00 87.69 93 LEU A C 1
ATOM 714 O O . LEU A 1 93 ? 2.298 5.304 11.701 1.00 87.69 93 LEU A O 1
ATOM 718 N N . VAL A 1 94 ? 0.466 5.689 12.941 1.00 86.56 94 VAL A N 1
ATOM 719 C CA . VAL A 1 94 ? -0.496 5.156 11.970 1.00 86.56 94 VAL A CA 1
ATOM 720 C C . VAL A 1 94 ? -0.490 5.984 10.690 1.00 86.56 94 VAL A C 1
ATOM 722 O O . VAL A 1 94 ? -0.498 5.415 9.603 1.00 86.56 94 VAL A O 1
ATOM 725 N N . PHE A 1 95 ? -0.438 7.312 10.796 1.00 89.19 95 PHE A N 1
ATOM 726 C CA . PHE A 1 95 ? -0.371 8.204 9.644 1.00 89.19 95 PHE A CA 1
ATOM 727 C C . PHE A 1 95 ? 0.873 7.935 8.791 1.00 89.19 95 PHE A C 1
ATOM 729 O O . PHE A 1 95 ? 0.755 7.820 7.574 1.00 89.19 95 PHE A O 1
ATOM 736 N N . ILE A 1 96 ? 2.045 7.767 9.415 1.00 89.31 96 ILE A N 1
ATOM 737 C CA . ILE A 1 96 ? 3.295 7.454 8.709 1.00 89.31 96 ILE A CA 1
ATOM 738 C C . ILE A 1 96 ? 3.178 6.120 7.965 1.00 89.31 96 ILE A C 1
ATOM 740 O O . ILE A 1 96 ? 3.528 6.045 6.788 1.00 89.31 96 ILE A O 1
ATOM 744 N N . TYR A 1 97 ? 2.667 5.070 8.616 1.00 87.88 97 TYR A N 1
ATOM 745 C CA . TYR A 1 97 ? 2.519 3.767 7.962 1.00 87.88 97 TYR A CA 1
ATOM 746 C C . TYR A 1 97 ? 1.465 3.768 6.864 1.00 87.88 97 TYR A C 1
ATOM 748 O O . TYR A 1 97 ? 1.706 3.184 5.809 1.00 87.88 97 TYR A O 1
ATOM 756 N N . ASN A 1 98 ? 0.342 4.459 7.076 1.00 87.25 98 ASN A N 1
ATOM 757 C CA . ASN A 1 98 ? -0.638 4.695 6.028 1.00 87.25 98 ASN A CA 1
ATOM 758 C C . ASN A 1 98 ? 0.057 5.362 4.837 1.00 87.25 98 ASN A C 1
ATOM 760 O O . ASN A 1 98 ? 0.080 4.770 3.767 1.00 87.25 98 ASN A O 1
ATOM 764 N N . PHE A 1 99 ? 0.731 6.497 5.041 1.00 87.44 99 PHE A N 1
ATOM 765 C CA . PHE A 1 99 ? 1.411 7.242 3.979 1.00 87.44 99 PHE A CA 1
ATOM 766 C C . PHE A 1 99 ? 2.401 6.373 3.190 1.00 87.44 99 PHE A C 1
ATOM 768 O O . PHE A 1 99 ? 2.321 6.292 1.964 1.00 87.44 99 PHE A O 1
ATOM 775 N N . LEU A 1 100 ? 3.292 5.658 3.881 1.00 86.12 100 LEU A N 1
ATOM 776 C CA . LEU A 1 100 ? 4.298 4.813 3.235 1.00 86.12 100 LEU A CA 1
ATOM 777 C C . LEU A 1 100 ? 3.674 3.695 2.393 1.00 86.12 100 LEU A C 1
ATOM 779 O O . LEU A 1 100 ? 4.097 3.469 1.260 1.00 86.12 100 LEU A O 1
ATOM 783 N N . LEU A 1 101 ? 2.663 3.006 2.926 1.00 85.62 101 LEU A N 1
ATOM 784 C CA . LEU A 1 101 ? 2.013 1.896 2.228 1.00 85.62 101 LEU A CA 1
ATOM 785 C C . LEU A 1 101 ? 1.102 2.380 1.091 1.00 85.62 101 LEU A C 1
ATOM 787 O O . LEU A 1 101 ? 0.906 1.668 0.111 1.00 85.62 101 LEU A O 1
ATOM 791 N N . THR A 1 102 ? 0.576 3.600 1.170 1.00 86.00 102 THR A N 1
ATOM 792 C CA . THR A 1 102 ? -0.260 4.170 0.110 1.00 86.00 102 THR A CA 1
ATOM 793 C C . THR A 1 102 ? 0.513 4.630 -1.127 1.00 86.00 102 THR A C 1
ATOM 795 O O . THR A 1 102 ? -0.068 4.649 -2.208 1.00 86.00 102 THR A O 1
ATOM 798 N N . LEU A 1 103 ? 1.804 4.967 -1.015 1.00 83.38 103 LEU A N 1
ATOM 799 C CA . LEU A 1 103 ? 2.618 5.451 -2.142 1.00 83.38 103 LEU A CA 1
ATOM 800 C C . LEU A 1 103 ? 2.623 4.514 -3.366 1.00 83.38 103 LEU A C 1
ATOM 802 O O . LEU A 1 103 ? 2.293 4.979 -4.459 1.00 83.38 103 LEU A O 1
ATOM 806 N N . PRO A 1 104 ? 2.945 3.210 -3.239 1.00 82.62 104 PRO A N 1
ATOM 807 C CA . PRO A 1 104 ? 2.909 2.309 -4.391 1.00 82.62 104 PRO A CA 1
ATOM 808 C C . PRO A 1 104 ? 1.494 2.185 -4.975 1.00 82.62 104 PRO A C 1
ATOM 810 O O . PRO A 1 104 ? 1.325 2.115 -6.195 1.00 82.62 104 PRO A O 1
ATOM 813 N N . MET A 1 105 ? 0.462 2.198 -4.125 1.00 84.69 105 MET A N 1
ATOM 814 C CA . MET A 1 105 ? -0.931 2.098 -4.573 1.00 84.69 105 MET A CA 1
ATOM 815 C C . MET A 1 105 ? -1.375 3.330 -5.346 1.00 84.69 105 MET A C 1
ATOM 817 O O . MET A 1 105 ? -2.050 3.197 -6.364 1.00 84.69 105 MET A O 1
ATOM 821 N 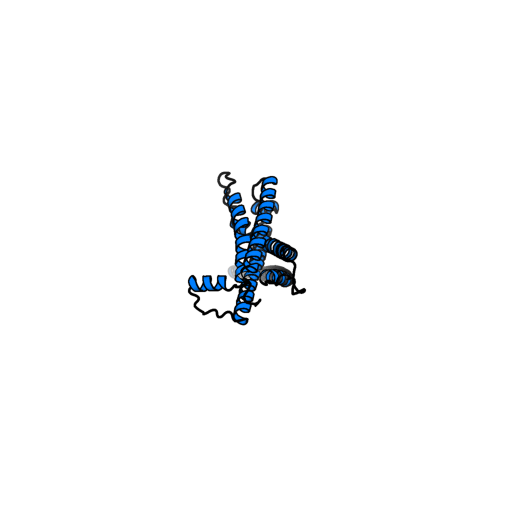N . LEU A 1 106 ? -0.954 4.510 -4.895 1.00 81.88 106 LEU A N 1
ATOM 822 C CA . LEU A 1 106 ? -1.212 5.763 -5.581 1.00 81.88 106 LEU A CA 1
ATOM 823 C C . LEU A 1 106 ? -0.635 5.719 -6.993 1.00 81.88 106 LEU A C 1
ATOM 825 O O . LEU A 1 106 ? -1.371 5.926 -7.948 1.00 81.88 106 LEU A O 1
ATOM 829 N N . LEU A 1 107 ? 0.637 5.345 -7.141 1.00 77.25 107 LEU A N 1
ATOM 830 C CA . LEU A 1 107 ? 1.276 5.238 -8.456 1.00 77.25 107 LEU A CA 1
ATOM 831 C C . LEU A 1 107 ? 0.564 4.242 -9.383 1.00 77.25 107 LEU A C 1
ATOM 833 O O . LEU A 1 107 ? 0.401 4.514 -10.569 1.00 77.25 107 LEU A O 1
ATOM 837 N N . THR A 1 108 ? 0.105 3.113 -8.844 1.00 79.06 108 THR A N 1
ATOM 838 C CA . THR A 1 108 ? -0.598 2.087 -9.628 1.00 79.06 108 THR A CA 1
ATOM 839 C C . THR A 1 108 ? -1.980 2.545 -10.073 1.00 79.06 108 THR A C 1
ATOM 841 O O . THR A 1 108 ? -2.344 2.360 -11.231 1.00 79.06 108 THR A O 1
ATOM 844 N N . ILE A 1 109 ? -2.753 3.170 -9.185 1.00 77.88 109 ILE A N 1
ATOM 845 C CA . ILE A 1 109 ? -4.080 3.686 -9.534 1.00 77.88 109 ILE A CA 1
ATOM 846 C C . ILE A 1 109 ? -3.950 4.837 -10.534 1.00 77.88 109 ILE A C 1
ATOM 848 O O . ILE A 1 109 ? -4.695 4.867 -11.508 1.00 77.88 109 ILE A O 1
ATOM 852 N N . LEU A 1 110 ? -2.975 5.732 -10.356 1.00 74.12 110 LEU A N 1
ATOM 853 C CA . LEU A 1 110 ? -2.701 6.794 -11.325 1.00 74.12 110 LEU A CA 1
ATOM 854 C C . LEU A 1 110 ? -2.339 6.233 -12.700 1.00 74.12 110 LEU A C 1
ATOM 856 O O . LEU A 1 110 ? -2.842 6.730 -13.700 1.00 74.12 110 LEU A O 1
ATOM 860 N N . TYR A 1 111 ? -1.539 5.168 -12.755 1.00 70.69 111 TYR A N 1
ATOM 861 C CA . TYR A 1 111 ? -1.246 4.480 -14.010 1.00 70.69 111 TYR A CA 1
ATOM 862 C C . TYR A 1 111 ? -2.506 3.900 -14.669 1.00 70.69 111 TYR A C 1
ATOM 864 O O . TYR A 1 111 ? -2.729 4.103 -15.860 1.00 70.69 111 TYR A O 1
ATOM 872 N N . LEU A 1 112 ? -3.349 3.196 -13.904 1.00 72.81 112 LEU A N 1
ATOM 873 C CA . LEU A 1 112 ? -4.578 2.583 -14.423 1.00 72.81 112 LEU A CA 1
ATOM 874 C C . LEU A 1 112 ? -5.594 3.620 -14.914 1.00 72.81 112 LEU A C 1
ATOM 876 O O . LEU A 1 112 ? -6.288 3.378 -15.899 1.00 72.81 112 LEU A O 1
ATOM 880 N N . LEU A 1 113 ? -5.690 4.756 -14.224 1.00 70.25 113 LEU A N 1
ATOM 881 C CA . LEU A 1 113 ? -6.618 5.836 -14.557 1.00 70.25 113 LEU A CA 1
ATOM 882 C C . LEU A 1 113 ? -6.072 6.786 -15.633 1.00 70.25 113 LEU A C 1
ATOM 884 O O . LEU A 1 113 ? -6.847 7.554 -16.193 1.00 70.25 113 LEU A O 1
ATOM 888 N N . ASN A 1 114 ? -4.777 6.713 -15.959 1.00 64.19 114 ASN A N 1
ATOM 889 C CA . ASN A 1 114 ? -4.137 7.503 -17.012 1.00 64.19 114 ASN A CA 1
ATOM 890 C C . ASN A 1 114 ? -3.538 6.616 -18.128 1.00 64.19 114 ASN A C 1
ATOM 892 O O . ASN A 1 114 ? -2.320 6.637 -18.362 1.00 64.19 114 ASN A O 1
ATOM 896 N N . PRO A 1 115 ? -4.356 5.820 -18.847 1.00 53.62 115 PRO A N 1
ATOM 897 C CA . PRO A 1 115 ? -3.871 5.104 -20.012 1.00 53.62 115 PRO A CA 1
ATOM 898 C C . PRO A 1 115 ? -3.462 6.144 -21.056 1.00 53.62 115 PRO A C 1
ATOM 900 O O . PRO A 1 115 ? -4.253 6.974 -21.500 1.00 53.62 115 PRO A O 1
ATOM 903 N N . SER A 1 116 ? -2.197 6.107 -21.456 1.00 47.19 116 SER A N 1
ATOM 904 C CA . SER A 1 116 ? -1.512 7.113 -22.280 1.00 47.19 116 SER A CA 1
ATOM 905 C C . SER A 1 116 ? -2.046 7.239 -23.722 1.00 47.19 116 SER A C 1
ATOM 907 O O . SER A 1 116 ? -1.376 7.791 -24.589 1.00 47.19 116 SER A O 1
ATOM 909 N N . THR A 1 117 ? -3.235 6.709 -24.000 1.00 40.03 117 THR A N 1
ATOM 910 C CA . THR A 1 117 ? -3.879 6.583 -25.309 1.00 40.03 117 THR A CA 1
ATOM 911 C C . THR A 1 117 ? -5.023 7.576 -25.543 1.00 40.03 117 THR A C 1
ATOM 913 O O . THR A 1 117 ? -5.537 7.631 -26.655 1.00 40.03 117 THR A O 1
ATOM 916 N N . LEU A 1 118 ? -5.394 8.409 -24.561 1.00 41.44 118 LEU A N 1
ATOM 917 C CA . LEU A 1 118 ? -6.495 9.385 -24.677 1.00 41.44 118 LEU A CA 1
ATOM 918 C C . LEU A 1 118 ? -6.036 10.852 -24.778 1.00 41.44 118 LEU A C 1
ATOM 920 O O . LEU A 1 118 ? -6.764 11.767 -24.412 1.00 41.44 118 LEU A O 1
ATOM 924 N N . LYS A 1 119 ? -4.861 11.126 -25.364 1.00 45.59 119 LYS A N 1
ATOM 925 C CA . LYS A 1 119 ? -4.572 12.472 -25.903 1.00 45.59 119 LYS A CA 1
ATOM 926 C C . LYS A 1 119 ? -5.292 12.665 -27.241 1.00 45.59 119 LYS A C 1
ATOM 928 O O . LYS A 1 119 ? -4.664 12.817 -28.283 1.00 45.59 119 LYS A O 1
ATOM 933 N N . ILE A 1 120 ? -6.620 12.648 -27.211 1.00 43.47 120 ILE A N 1
ATOM 934 C CA . ILE A 1 120 ? -7.458 13.068 -28.333 1.00 43.47 120 ILE A CA 1
ATOM 935 C C . ILE A 1 120 ? -8.151 14.352 -27.867 1.00 43.47 120 ILE A C 1
ATOM 937 O O . ILE A 1 120 ? -9.023 14.317 -27.011 1.00 43.47 120 ILE A O 1
ATOM 941 N N . ASN A 1 121 ? -7.723 15.489 -28.421 1.00 42.06 121 ASN A N 1
ATOM 942 C CA . ASN A 1 121 ? -8.360 16.812 -28.305 1.00 42.06 121 ASN A CA 1
ATOM 943 C C . ASN A 1 121 ? -8.148 17.634 -27.020 1.00 42.06 121 ASN A C 1
ATOM 945 O O . ASN A 1 121 ? -9.072 18.303 -26.572 1.00 42.06 121 ASN A O 1
ATOM 949 N N . GLY A 1 122 ? -6.929 17.688 -26.474 1.00 46.06 122 GLY A N 1
ATOM 950 C CA . GLY A 1 122 ? -6.496 18.835 -25.650 1.00 46.06 122 GLY A CA 1
ATOM 951 C C . GLY A 1 122 ? -7.308 19.134 -24.380 1.00 46.06 122 GLY A C 1
ATOM 952 O O . GLY A 1 122 ? -7.184 20.230 -23.838 1.00 46.06 122 GLY A O 1
ATOM 953 N N . GLN A 1 123 ? -8.121 18.197 -23.892 1.00 45.75 123 GLN A N 1
ATOM 954 C CA . GLN A 1 123 ? -8.849 18.351 -22.639 1.00 45.75 123 GLN A CA 1
ATOM 955 C C . GLN A 1 123 ? -8.028 17.738 -21.508 1.00 45.75 123 GLN A C 1
ATOM 957 O O . GLN A 1 123 ? -7.905 16.527 -21.373 1.00 45.75 123 GLN A O 1
ATOM 962 N N . PHE A 1 124 ? -7.448 18.616 -20.696 1.00 49.84 124 PHE A N 1
ATOM 963 C CA . PHE A 1 124 ? -6.650 18.299 -19.513 1.00 49.84 124 PHE A CA 1
ATOM 964 C C . PHE A 1 124 ? -7.483 17.721 -18.339 1.00 49.84 124 PHE A C 1
ATOM 966 O O . PHE A 1 124 ? -6.923 17.419 -17.296 1.00 49.84 124 PHE A O 1
ATOM 973 N N . ALA A 1 125 ? -8.799 17.524 -18.506 1.00 52.75 125 ALA A N 1
ATOM 974 C CA . ALA A 1 125 ? -9.752 17.301 -17.412 1.00 52.75 125 ALA A CA 1
ATOM 975 C C . ALA A 1 125 ? -9.778 15.874 -16.820 1.00 52.75 125 ALA A C 1
ATOM 977 O O . ALA A 1 125 ? -10.067 15.713 -15.634 1.00 52.75 125 ALA A O 1
ATOM 978 N N . ASP A 1 126 ? -9.476 14.832 -17.599 1.00 52.84 126 ASP A N 1
ATOM 979 C CA . ASP A 1 126 ? -9.683 13.447 -17.133 1.00 52.84 126 ASP A CA 1
ATOM 980 C C . ASP A 1 126 ? -8.582 12.965 -16.174 1.00 52.84 126 ASP A C 1
ATOM 982 O O . ASP A 1 126 ? -8.850 12.227 -15.222 1.00 52.84 126 ASP A O 1
ATOM 986 N N . ILE A 1 127 ? -7.345 13.433 -16.377 1.00 56.19 127 ILE A N 1
ATOM 987 C CA . ILE A 1 127 ? -6.204 13.121 -15.502 1.00 56.19 127 ILE A CA 1
ATOM 988 C C . ILE A 1 127 ? -6.424 13.722 -14.105 1.00 56.19 127 ILE A C 1
ATOM 990 O O . ILE A 1 127 ? -6.107 13.075 -13.105 1.00 56.19 127 ILE A O 1
ATOM 994 N N . ASP A 1 128 ? -7.036 14.906 -14.025 1.00 63.28 128 ASP A N 1
ATOM 995 C CA . ASP A 1 128 ? -7.340 15.585 -12.762 1.00 63.28 128 ASP A CA 1
ATOM 996 C C . ASP A 1 128 ? -8.386 14.814 -11.947 1.00 63.28 128 ASP A C 1
ATOM 998 O O . ASP A 1 128 ? -8.222 14.608 -10.743 1.00 63.28 128 ASP A O 1
ATOM 1002 N N . ILE A 1 129 ? -9.428 14.300 -12.608 1.00 68.44 129 ILE A N 1
ATOM 1003 C CA . ILE A 1 129 ? -10.479 13.502 -11.963 1.00 68.44 129 ILE A CA 1
ATOM 1004 C C . ILE A 1 129 ? -9.922 12.155 -11.489 1.00 68.44 129 ILE A C 1
ATOM 1006 O O . ILE A 1 129 ? -10.166 11.760 -10.347 1.00 68.44 129 ILE A O 1
ATOM 1010 N N . GLY A 1 130 ? -9.144 11.458 -12.324 1.00 67.25 130 GLY A N 1
ATOM 1011 C CA . GLY A 1 130 ? -8.515 10.190 -11.947 1.00 67.25 130 GLY A CA 1
ATOM 1012 C C . GLY A 1 130 ? -7.581 10.343 -10.745 1.00 67.25 130 GLY A C 1
ATOM 1013 O O . GLY A 1 130 ? -7.608 9.531 -9.816 1.00 67.25 130 GLY A O 1
ATOM 1014 N N . PHE A 1 131 ? -6.823 11.439 -10.711 1.00 68.62 131 PHE A N 1
ATOM 1015 C CA . PHE A 1 131 ? -5.963 11.785 -9.589 1.00 68.62 131 PHE A CA 1
ATOM 1016 C C . PHE A 1 131 ? -6.777 12.048 -8.309 1.00 68.62 131 PHE A C 1
ATOM 1018 O O . PHE A 1 131 ? -6.511 11.424 -7.282 1.00 68.62 131 PHE A O 1
ATOM 1025 N N . ILE A 1 132 ? -7.832 12.868 -8.368 1.00 71.12 132 ILE A N 1
ATOM 1026 C CA . ILE A 1 132 ? -8.738 13.132 -7.230 1.00 71.12 132 ILE A CA 1
ATOM 1027 C C . ILE A 1 132 ? -9.380 11.842 -6.696 1.00 71.12 132 ILE A C 1
ATOM 1029 O O . ILE A 1 132 ? -9.447 11.626 -5.479 1.00 71.12 132 ILE A O 1
ATOM 1033 N N . ILE A 1 133 ? -9.835 10.964 -7.594 1.00 73.75 133 ILE A N 1
ATOM 1034 C CA . ILE A 1 133 ? -10.430 9.672 -7.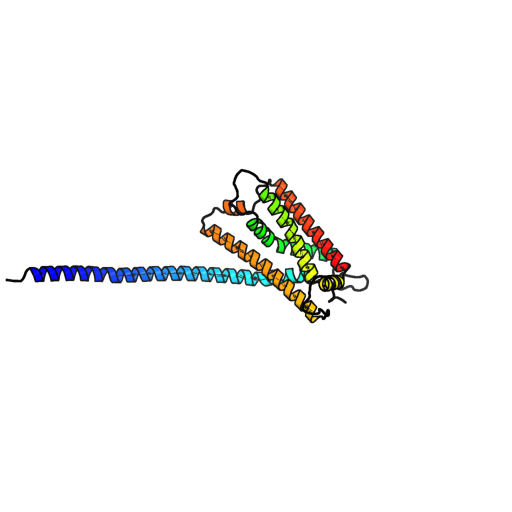240 1.00 73.75 133 ILE A CA 1
ATOM 1035 C C . ILE A 1 133 ? -9.400 8.795 -6.523 1.00 73.75 133 ILE A C 1
ATOM 1037 O O . ILE A 1 133 ? -9.703 8.248 -5.459 1.00 73.75 133 ILE A O 1
ATOM 1041 N N . ALA A 1 134 ? -8.174 8.700 -7.047 1.00 74.38 134 ALA A N 1
ATOM 1042 C CA . ALA A 1 134 ? -7.093 7.941 -6.424 1.00 74.38 134 ALA A CA 1
ATOM 1043 C C . ALA A 1 134 ? -6.788 8.449 -5.007 1.00 74.38 134 ALA A C 1
ATOM 1045 O O . ALA A 1 134 ? -6.721 7.658 -4.062 1.00 74.38 134 ALA A O 1
ATOM 1046 N N . LEU A 1 135 ? -6.686 9.773 -4.839 1.00 75.88 135 LEU A N 1
ATOM 1047 C CA . LEU A 1 135 ? -6.447 10.400 -3.538 1.00 75.88 135 LEU A CA 1
ATOM 1048 C C . LEU A 1 135 ? -7.575 10.155 -2.528 1.00 75.88 135 LEU A C 1
ATOM 1050 O O . LEU A 1 135 ? -7.313 10.173 -1.328 1.00 75.88 135 LEU A O 1
ATOM 1054 N N . SER A 1 136 ? -8.805 9.922 -2.989 1.00 78.56 136 SER A N 1
ATOM 1055 C CA . SER A 1 136 ? -9.978 9.720 -2.128 1.00 78.56 136 SER A CA 1
ATOM 1056 C C . SER A 1 136 ? -10.194 8.249 -1.760 1.00 78.56 136 SER A C 1
ATOM 1058 O O . SER A 1 136 ? -10.450 7.919 -0.599 1.00 78.56 136 SER A O 1
ATOM 1060 N N . ILE A 1 137 ? -10.066 7.343 -2.735 1.00 82.88 137 ILE A N 1
ATOM 1061 C CA . ILE A 1 137 ? -10.319 5.907 -2.548 1.00 82.88 137 ILE A CA 1
ATOM 1062 C C . ILE A 1 137 ? -9.266 5.280 -1.637 1.00 82.88 137 ILE A C 1
ATOM 1064 O O . ILE A 1 137 ? -9.608 4.468 -0.780 1.00 82.88 137 ILE A O 1
ATOM 1068 N N . ILE A 1 138 ? -7.994 5.649 -1.799 1.00 85.44 138 ILE A N 1
ATOM 1069 C CA . ILE A 1 138 ? -6.891 4.999 -1.086 1.00 85.44 138 ILE A CA 1
ATOM 1070 C C . ILE A 1 138 ? -7.008 5.178 0.443 1.00 85.44 138 ILE A C 1
ATOM 1072 O O . ILE A 1 138 ? -7.022 4.163 1.147 1.00 85.44 138 ILE A O 1
ATOM 1076 N N . PRO A 1 139 ? -7.165 6.403 0.993 1.00 83.88 139 PRO A N 1
ATOM 1077 C CA . PRO A 1 139 ? -7.423 6.578 2.422 1.00 83.88 139 PRO A CA 1
ATOM 1078 C C . PRO A 1 139 ? -8.676 5.826 2.888 1.00 83.88 139 PRO A C 1
ATOM 1080 O O . PRO A 1 139 ? -8.642 5.175 3.933 1.00 83.88 139 PRO A O 1
ATOM 1083 N N . GLY A 1 140 ? -9.759 5.870 2.100 1.00 84.56 140 GLY A N 1
ATOM 1084 C CA . GLY A 1 140 ? -11.022 5.181 2.388 1.00 84.56 140 GLY A CA 1
ATOM 1085 C C . GLY A 1 140 ? -10.877 3.658 2.492 1.00 84.56 140 GLY A C 1
ATOM 1086 O O . GLY A 1 140 ? -11.426 3.026 3.397 1.00 84.56 140 GLY A O 1
ATOM 1087 N N . LEU A 1 141 ? -10.081 3.055 1.613 1.00 87.56 141 LEU A N 1
ATOM 1088 C CA . LEU A 1 141 ? -9.765 1.634 1.664 1.00 87.56 141 LEU A CA 1
ATOM 1089 C C . LEU A 1 141 ? -8.960 1.291 2.923 1.00 87.56 141 LEU A C 1
ATOM 1091 O O . LEU A 1 141 ? -9.275 0.316 3.601 1.00 87.56 141 LEU A O 1
ATOM 1095 N N . PHE A 1 142 ? -7.968 2.109 3.282 1.00 86.38 142 PHE A N 1
ATOM 1096 C CA . PHE A 1 142 ? -7.098 1.853 4.434 1.00 86.38 142 PHE A CA 1
ATOM 1097 C C . PHE A 1 142 ? -7.858 1.931 5.758 1.00 86.38 142 PHE A C 1
ATOM 1099 O O . PHE A 1 142 ? -7.713 1.043 6.599 1.00 86.38 142 PHE A O 1
ATOM 1106 N N . ILE A 1 143 ? -8.719 2.941 5.941 1.00 86.00 143 ILE A N 1
ATOM 1107 C CA . ILE A 1 143 ? -9.591 2.997 7.124 1.00 86.00 143 ILE A CA 1
ATOM 1108 C C . ILE A 1 143 ? -10.551 1.808 7.157 1.00 86.00 143 ILE A C 1
ATOM 1110 O O . ILE A 1 143 ? -10.746 1.219 8.216 1.00 86.00 143 ILE A O 1
ATOM 1114 N N . THR A 1 144 ? -11.101 1.403 6.012 1.00 86.00 144 THR A N 1
ATOM 1115 C CA . THR A 1 144 ? -12.026 0.267 5.942 1.00 86.00 144 THR A CA 1
ATOM 1116 C C . THR A 1 144 ? -11.331 -1.028 6.350 1.00 86.00 144 THR A C 1
ATOM 1118 O O . THR A 1 144 ? -11.798 -1.707 7.262 1.00 86.00 144 THR A O 1
ATOM 1121 N N . LEU A 1 145 ? -10.175 -1.341 5.756 1.00 86.25 145 LEU A N 1
ATOM 1122 C CA . LEU A 1 145 ? -9.380 -2.521 6.112 1.00 86.25 145 LEU A CA 1
ATOM 1123 C C . LEU A 1 145 ? -8.986 -2.505 7.588 1.00 86.25 145 LEU A C 1
ATOM 1125 O O . LEU A 1 145 ? -9.076 -3.523 8.270 1.00 86.25 145 LEU A O 1
ATOM 1129 N N . ARG A 1 146 ? -8.629 -1.337 8.116 1.00 84.44 146 ARG A N 1
ATOM 1130 C CA . ARG A 1 146 ? -8.307 -1.169 9.528 1.00 84.44 146 ARG A CA 1
ATOM 1131 C C . ARG A 1 146 ? -9.486 -1.454 10.455 1.00 84.44 146 ARG A C 1
ATOM 1133 O O . ARG A 1 146 ? -9.309 -2.130 11.468 1.00 84.44 146 ARG A O 1
ATOM 1140 N N . LEU A 1 147 ? -10.672 -0.945 10.129 1.00 84.06 147 LEU A N 1
ATOM 1141 C CA . LEU A 1 147 ? -11.889 -1.188 10.904 1.00 84.06 147 LEU A CA 1
ATOM 1142 C C . LEU A 1 147 ? -12.328 -2.656 10.817 1.00 84.06 147 LEU A C 1
ATOM 1144 O O . LEU A 1 147 ? -12.770 -3.211 11.819 1.00 84.06 147 LEU A O 1
ATOM 1148 N N . ILE A 1 148 ? -12.153 -3.309 9.662 1.00 83.94 148 ILE A N 1
ATOM 1149 C CA . ILE A 1 148 ? -12.420 -4.748 9.503 1.00 83.94 148 ILE A CA 1
ATOM 1150 C C . ILE A 1 148 ? -11.424 -5.574 10.327 1.00 83.94 148 ILE A C 1
ATOM 1152 O O . ILE A 1 148 ? -11.834 -6.484 11.044 1.00 83.94 148 ILE A O 1
ATOM 1156 N N . GLY A 1 149 ? -10.132 -5.231 10.281 1.00 83.62 149 GLY A N 1
ATOM 1157 C CA . GLY A 1 149 ? -9.083 -5.884 11.072 1.00 83.62 149 GLY A CA 1
ATOM 1158 C C . GLY A 1 149 ? -9.247 -5.698 12.584 1.00 83.62 149 GLY A C 1
ATOM 1159 O O . GLY A 1 149 ? -8.701 -6.468 13.365 1.00 83.62 149 GLY A O 1
ATOM 1160 N N . ASN A 1 150 ? -10.045 -4.722 13.021 1.00 83.75 150 ASN A N 1
ATOM 1161 C CA . ASN A 1 150 ? -10.351 -4.482 14.430 1.00 83.75 150 ASN A CA 1
ATOM 1162 C C . ASN A 1 150 ? -11.857 -4.626 14.678 1.00 83.75 150 ASN A C 1
ATOM 1164 O O . ASN A 1 150 ? -12.548 -3.628 14.902 1.00 83.75 150 ASN A O 1
ATOM 1168 N N . PRO A 1 151 ? -12.391 -5.861 14.639 1.00 79.69 151 PRO A N 1
ATOM 1169 C CA . PRO A 1 151 ? -13.823 -6.082 14.714 1.00 79.69 151 PRO A CA 1
ATOM 1170 C C . PRO A 1 151 ? -14.397 -5.591 16.049 1.00 79.69 151 PRO A C 1
ATOM 1172 O O . PRO A 1 151 ? -13.949 -5.962 17.139 1.00 79.69 151 PRO A O 1
ATOM 1175 N N . THR A 1 152 ? -15.440 -4.768 15.954 1.00 81.62 152 THR A N 1
ATOM 1176 C CA . THR A 1 152 ? -16.154 -4.181 17.094 1.00 81.62 152 THR A CA 1
ATOM 1177 C C . THR A 1 152 ? -17.532 -4.828 17.248 1.00 81.62 152 THR A C 1
ATOM 1179 O O . THR A 1 152 ? -18.110 -5.321 16.277 1.00 81.62 152 THR A O 1
ATOM 1182 N N . ARG A 1 153 ? -18.113 -4.812 18.460 1.00 73.31 153 ARG A N 1
ATOM 1183 C CA . ARG A 1 153 ? -19.465 -5.375 18.691 1.00 73.31 153 ARG A CA 1
ATOM 1184 C C . ARG A 1 153 ? -20.518 -4.766 17.764 1.00 73.31 153 ARG A C 1
ATOM 1186 O O . ARG A 1 153 ? -21.308 -5.509 17.190 1.00 73.31 153 ARG A O 1
ATOM 1193 N N . TYR A 1 154 ? -20.491 -3.442 17.614 1.00 72.06 154 TYR A N 1
ATOM 1194 C CA . TYR A 1 154 ? -21.431 -2.704 16.772 1.00 72.06 154 TYR A CA 1
ATOM 1195 C C . TYR A 1 154 ? -21.230 -3.002 15.279 1.00 72.06 154 TYR A C 1
ATOM 1197 O O . TYR A 1 154 ? -22.205 -3.214 14.557 1.00 72.06 154 TYR A O 1
ATOM 1205 N N . GLY A 1 155 ? -19.976 -3.100 14.820 1.00 69.81 155 GLY A N 1
ATOM 1206 C CA . GLY A 1 155 ? -19.669 -3.478 13.438 1.00 69.81 155 GLY A CA 1
ATOM 1207 C C . GLY A 1 155 ? -20.153 -4.890 13.102 1.00 69.81 155 GLY A C 1
ATOM 1208 O O . GLY A 1 155 ? -20.761 -5.115 12.060 1.00 69.81 155 GLY A O 1
ATOM 1209 N N . ILE A 1 156 ? -19.978 -5.838 14.023 1.00 68.75 156 ILE A N 1
ATOM 1210 C CA . ILE A 1 156 ? -20.444 -7.217 13.843 1.00 68.75 156 ILE A CA 1
ATOM 1211 C C . ILE A 1 156 ? -21.968 -7.317 13.879 1.00 68.75 156 ILE A C 1
ATOM 1213 O O . ILE A 1 156 ? -22.531 -8.076 13.095 1.00 68.75 156 ILE A O 1
ATOM 1217 N N . SER A 1 157 ? -22.655 -6.578 14.757 1.00 66.50 157 SER A N 1
ATOM 1218 C CA . SER A 1 157 ? -24.124 -6.559 14.746 1.00 66.50 157 SER A CA 1
ATOM 1219 C C . SER A 1 157 ? -24.673 -6.005 13.433 1.00 66.50 157 SER A C 1
ATOM 1221 O O . SER A 1 157 ? -25.651 -6.538 12.920 1.00 66.50 157 SER A O 1
ATOM 1223 N N . TYR A 1 158 ? -24.008 -4.997 12.857 1.00 66.69 158 TYR A N 1
ATOM 1224 C CA . TYR A 1 158 ? -24.364 -4.462 11.546 1.00 66.69 158 TYR A CA 1
ATOM 1225 C C . TYR A 1 158 ? -24.133 -5.501 10.436 1.00 66.69 158 TYR A C 1
ATOM 1227 O O . TYR A 1 158 ? -25.033 -5.773 9.645 1.00 66.69 158 TYR A O 1
ATOM 1235 N N . LEU A 1 159 ? -22.973 -6.167 10.426 1.00 61.94 159 LEU A N 1
ATOM 1236 C CA . LEU A 1 159 ? -22.667 -7.224 9.454 1.00 61.94 159 LEU A CA 1
ATOM 1237 C C . LEU A 1 159 ? -23.629 -8.414 9.548 1.00 61.94 159 LEU A C 1
ATOM 1239 O O . LEU A 1 159 ? -24.053 -8.916 8.516 1.00 61.94 159 LEU A O 1
ATOM 1243 N N . LYS A 1 160 ? -24.027 -8.834 10.754 1.00 61.91 160 LYS A N 1
ATOM 1244 C CA . LYS A 1 160 ? -25.024 -9.900 10.952 1.00 61.91 160 LYS A CA 1
ATOM 1245 C C . LYS A 1 160 ? -26.417 -9.530 10.434 1.00 61.91 160 LYS A C 1
ATOM 1247 O O . LYS A 1 160 ? -27.169 -10.428 10.075 1.00 61.91 160 LYS A O 1
ATOM 1252 N N . GLY A 1 161 ? -26.768 -8.242 10.446 1.00 60.00 161 GLY A N 1
ATOM 1253 C CA . GLY A 1 161 ? -28.069 -7.749 9.987 1.00 60.00 161 GLY A CA 1
ATOM 1254 C C . GLY A 1 161 ? -28.164 -7.549 8.471 1.00 60.00 161 GLY A C 1
ATOM 1255 O O . GLY A 1 161 ? -29.246 -7.710 7.918 1.00 60.00 161 GLY A O 1
ATOM 1256 N N . TYR A 1 162 ? -27.051 -7.218 7.806 1.00 56.28 162 TYR A N 1
ATOM 1257 C CA . TYR A 1 162 ? -27.030 -6.877 6.374 1.00 56.28 162 TYR A CA 1
ATOM 1258 C C . TYR A 1 162 ? -26.386 -7.934 5.478 1.00 56.28 162 TYR A C 1
ATOM 1260 O O . TYR A 1 162 ? -26.796 -8.094 4.331 1.00 56.28 162 TYR A O 1
ATOM 1268 N N . PHE A 1 163 ? -25.384 -8.660 5.972 1.00 53.16 163 PHE A N 1
ATOM 1269 C CA . PHE A 1 163 ? -24.776 -9.757 5.234 1.00 53.16 163 PHE A CA 1
ATOM 1270 C C . PHE A 1 163 ? -25.350 -11.073 5.740 1.00 53.16 163 PHE A C 1
ATOM 1272 O O . PHE A 1 163 ? -25.389 -11.336 6.941 1.00 53.16 163 PHE A O 1
ATOM 1279 N N . VAL A 1 164 ? -25.762 -11.929 4.805 1.00 48.31 164 VAL A N 1
ATOM 1280 C CA . VAL A 1 164 ? -26.034 -13.348 5.055 1.00 48.31 164 VAL A CA 1
ATOM 1281 C C . VAL A 1 164 ? -24.707 -13.992 5.454 1.00 48.31 164 VAL A C 1
ATOM 1283 O O . VAL A 1 164 ? -23.994 -14.567 4.634 1.00 48.31 164 VAL A O 1
ATOM 1286 N N . VAL A 1 165 ? -24.299 -13.825 6.711 1.00 51.75 165 VAL A N 1
ATOM 1287 C CA . VAL A 1 165 ? -23.099 -14.477 7.217 1.00 51.75 165 VAL A CA 1
ATOM 1288 C C . VAL A 1 165 ? -23.434 -15.965 7.298 1.00 51.75 165 VAL A C 1
ATOM 1290 O O . VAL A 1 165 ? -24.095 -16.408 8.232 1.00 51.75 165 VAL A O 1
ATOM 1293 N N . MET A 1 166 ? -22.984 -16.749 6.310 1.00 51.81 166 MET A N 1
ATOM 1294 C CA . MET A 1 166 ? -23.182 -18.208 6.280 1.00 51.81 166 MET A CA 1
ATOM 1295 C C . MET A 1 166 ? -22.581 -18.925 7.503 1.00 51.81 166 MET A C 1
ATOM 1297 O O . MET A 1 166 ? -22.889 -20.090 7.742 1.00 51.81 166 MET A O 1
ATOM 1301 N N . LYS A 1 167 ? -21.734 -18.249 8.294 1.00 58.44 167 LYS A N 1
ATOM 1302 C CA . LYS A 1 167 ? -21.220 -18.753 9.569 1.00 58.44 167 LYS A CA 1
ATOM 1303 C C . LYS A 1 167 ? -21.575 -17.824 10.731 1.00 58.44 167 LYS A C 1
ATOM 1305 O O . LYS A 1 167 ? -21.239 -16.644 10.690 1.00 58.44 167 LYS A O 1
ATOM 1310 N N . PRO A 1 168 ? -22.175 -18.336 11.813 1.00 60.50 168 PRO A N 1
ATOM 1311 C CA . PRO A 1 168 ? -22.376 -17.538 13.012 1.00 60.50 168 PRO A CA 1
ATOM 1312 C C . PRO A 1 168 ? -21.019 -17.109 13.593 1.00 60.50 168 PRO A C 1
ATOM 1314 O O . PRO A 1 168 ? -20.197 -17.942 13.961 1.00 60.50 168 PRO A O 1
ATOM 1317 N N . PHE A 1 169 ? -20.778 -15.797 13.657 1.00 69.06 169 PHE A N 1
ATOM 1318 C CA . PHE A 1 169 ? -19.633 -15.219 14.363 1.00 69.06 169 PHE A CA 1
ATOM 1319 C C . PHE A 1 169 ? -19.959 -15.134 15.857 1.00 69.06 169 PHE A C 1
ATOM 1321 O O . PHE A 1 169 ? -20.892 -14.419 16.250 1.00 69.06 169 PHE A O 1
ATOM 1328 N N . TYR A 1 170 ? -19.207 -15.846 16.693 1.00 68.00 170 TYR A N 1
ATOM 1329 C CA . TYR A 1 170 ? -19.440 -15.912 18.137 1.00 68.00 170 TYR A CA 1
ATOM 1330 C C . TYR A 1 170 ? -18.519 -14.984 18.931 1.00 68.00 170 TYR A C 1
ATOM 1332 O O . TYR A 1 170 ? -18.696 -14.842 20.138 1.00 68.00 170 TYR A O 1
ATOM 1340 N N . GLY A 1 171 ? -17.565 -14.320 18.271 1.00 70.12 171 GLY A N 1
ATOM 1341 C CA . GLY A 1 171 ? -16.628 -13.415 18.936 1.00 70.12 171 GLY A CA 1
ATOM 1342 C C . GLY A 1 171 ? -15.583 -14.156 19.756 1.00 70.12 171 GLY A C 1
ATOM 1343 O O . GLY A 1 171 ? -15.080 -13.612 20.736 1.00 70.12 171 GLY A O 1
ATOM 1344 N N . LYS A 1 172 ? -15.268 -15.399 19.374 1.00 80.31 172 LYS A N 1
ATOM 1345 C CA . LYS A 1 172 ? -14.200 -16.166 20.018 1.00 80.31 172 LYS A CA 1
ATOM 1346 C C . LYS A 1 172 ? -12.835 -15.558 19.656 1.00 80.31 172 LYS A C 1
ATOM 1348 O O . LYS A 1 172 ? -12.662 -15.133 18.513 1.00 80.31 172 LYS A O 1
ATOM 1353 N N . PRO A 1 173 ? -11.835 -15.589 20.557 1.00 78.88 173 PRO A N 1
ATOM 1354 C CA . PRO A 1 173 ? -10.499 -15.049 20.280 1.00 78.88 173 PRO A CA 1
ATOM 1355 C C . PRO A 1 173 ? -9.870 -15.587 18.986 1.00 78.88 173 PRO A C 1
ATOM 1357 O O . PRO A 1 173 ? -9.299 -14.828 18.212 1.00 78.88 173 PRO A O 1
ATOM 1360 N N . GLN A 1 174 ? -10.054 -16.879 18.702 1.00 82.50 174 GLN A N 1
ATOM 1361 C CA . GLN A 1 174 ? -9.558 -17.530 17.482 1.00 82.50 174 GLN A CA 1
ATOM 1362 C C . GLN A 1 174 ? -10.210 -16.979 16.201 1.00 82.50 174 GLN A C 1
ATOM 1364 O O . GLN A 1 174 ? -9.547 -16.856 15.177 1.00 82.50 174 GLN A O 1
ATOM 1369 N N . GLU A 1 175 ? -11.499 -16.626 16.251 1.00 79.81 175 GLU A N 1
ATOM 1370 C CA . GLU A 1 175 ? -12.215 -16.040 15.109 1.00 79.81 175 GLU A CA 1
ATOM 1371 C C . GLU A 1 175 ? -11.723 -14.614 14.833 1.00 79.81 175 GLU A C 1
ATOM 1373 O O . GLU A 1 175 ? -11.556 -14.231 13.679 1.00 79.81 175 GLU A O 1
ATOM 1378 N N . ILE A 1 176 ? -11.453 -13.843 15.891 1.00 79.44 176 ILE A N 1
ATOM 1379 C CA . ILE A 1 176 ? -10.921 -12.478 15.787 1.00 79.44 176 ILE A CA 1
ATOM 1380 C C . ILE A 1 176 ? -9.492 -12.497 15.242 1.00 79.44 176 ILE A C 1
ATOM 1382 O O . ILE A 1 176 ? -9.176 -11.722 14.341 1.00 79.44 176 ILE A O 1
ATOM 1386 N N . GLN A 1 177 ? -8.651 -13.403 15.750 1.00 83.06 177 GLN A N 1
ATOM 1387 C CA . GLN A 1 177 ? -7.289 -13.573 15.252 1.00 83.06 177 GLN A CA 1
ATOM 1388 C C . GLN A 1 177 ? -7.293 -13.937 13.768 1.00 83.06 177 GLN A C 1
ATOM 1390 O O . GLN A 1 177 ? -6.577 -13.322 12.988 1.00 83.06 177 GLN A O 1
ATOM 1395 N N . LYS A 1 178 ? -8.178 -14.851 13.356 1.00 84.06 178 LYS A N 1
ATOM 1396 C CA . LYS A 1 178 ? -8.312 -15.213 11.947 1.00 84.06 178 LYS A CA 1
ATOM 1397 C C . LYS A 1 178 ? -8.681 -14.017 11.063 1.00 84.06 178 LYS A C 1
ATOM 1399 O O . LYS A 1 178 ? -8.065 -13.839 10.023 1.00 84.06 178 LYS A O 1
ATOM 1404 N N . ILE A 1 179 ? -9.636 -13.174 11.472 1.00 82.38 179 ILE A N 1
ATOM 1405 C CA . ILE A 1 179 ? -9.988 -11.959 10.709 1.00 82.38 179 ILE A CA 1
ATOM 1406 C C . ILE A 1 179 ? -8.774 -11.035 10.569 1.00 82.38 179 ILE A C 1
ATOM 1408 O O . ILE A 1 179 ? -8.531 -10.503 9.489 1.00 82.38 179 ILE A O 1
ATOM 1412 N N . LYS A 1 180 ? -8.003 -10.847 11.644 1.00 83.69 180 LYS A N 1
ATOM 1413 C CA . LYS A 1 180 ? -6.782 -10.034 11.613 1.00 83.69 180 LYS A CA 1
ATOM 1414 C C . LYS A 1 180 ? -5.749 -10.590 10.647 1.00 83.69 180 LYS A C 1
ATOM 1416 O O . LYS A 1 180 ? -5.198 -9.824 9.861 1.00 83.69 180 LYS A O 1
ATOM 1421 N N . ASP A 1 181 ? -5.518 -11.896 10.693 1.00 84.75 181 ASP A N 1
ATOM 1422 C CA . ASP A 1 181 ? -4.567 -12.576 9.819 1.00 84.75 181 ASP A CA 1
ATOM 1423 C C . ASP A 1 181 ? -5.021 -12.495 8.354 1.00 84.75 181 ASP A C 1
ATOM 1425 O O . ASP A 1 181 ? -4.221 -12.142 7.490 1.00 84.75 181 ASP A O 1
ATOM 1429 N N . ASP A 1 182 ? -6.311 -12.715 8.083 1.00 86.00 182 ASP A N 1
ATOM 1430 C CA . ASP A 1 182 ? -6.899 -12.637 6.742 1.00 86.00 182 ASP A CA 1
ATOM 1431 C C . ASP A 1 182 ? -6.794 -11.207 6.169 1.00 86.00 182 ASP A C 1
ATOM 1433 O O . ASP A 1 182 ? -6.362 -11.018 5.031 1.00 86.00 182 ASP A O 1
ATOM 1437 N N . VAL A 1 183 ? -7.124 -10.179 6.962 1.00 86.50 183 VAL A N 1
ATOM 1438 C CA . VAL A 1 183 ? -7.008 -8.764 6.555 1.00 86.50 183 VAL A CA 1
ATOM 1439 C C . VAL A 1 183 ? -5.548 -8.361 6.362 1.00 86.50 183 VAL A C 1
ATOM 1441 O O . VAL A 1 183 ? -5.219 -7.705 5.375 1.00 86.50 183 VAL A O 1
ATOM 1444 N N . SER A 1 184 ? -4.666 -8.750 7.284 1.00 85.38 184 SER A N 1
ATOM 1445 C CA . SER A 1 184 ? -3.231 -8.461 7.214 1.00 85.38 184 SER A CA 1
ATOM 1446 C C . SER A 1 184 ? -2.586 -9.127 5.997 1.00 85.38 184 SER A C 1
ATOM 1448 O O . SER A 1 184 ? -1.810 -8.495 5.275 1.00 85.38 184 SER A O 1
ATOM 1450 N N . SER A 1 185 ? -2.951 -10.381 5.718 1.00 86.50 185 SER A N 1
ATOM 1451 C CA . SER A 1 185 ? -2.512 -11.119 4.535 1.00 86.50 185 SER A CA 1
ATOM 1452 C C . SER A 1 185 ? -3.011 -10.448 3.260 1.00 86.50 185 SER A C 1
ATOM 1454 O O . SER A 1 185 ? -2.192 -10.113 2.407 1.00 86.50 185 SER A O 1
ATOM 1456 N N . PHE A 1 186 ? -4.312 -10.149 3.166 1.00 89.12 186 PHE A N 1
ATOM 1457 C CA . PHE A 1 186 ? -4.887 -9.436 2.025 1.00 89.12 186 PHE A CA 1
ATOM 1458 C C . PHE A 1 186 ? -4.167 -8.113 1.768 1.00 89.12 186 PHE A C 1
ATOM 1460 O O . PHE A 1 186 ? -3.763 -7.825 0.642 1.00 89.12 186 PHE A O 1
ATOM 1467 N N . PHE A 1 187 ? -3.967 -7.319 2.817 1.00 88.25 187 PHE A N 1
ATOM 1468 C CA . PHE A 1 187 ? -3.355 -6.009 2.692 1.00 88.25 187 PHE A CA 1
ATOM 1469 C C . PHE A 1 187 ? -1.875 -6.110 2.296 1.00 88.25 187 PHE A C 1
ATOM 1471 O O . PHE A 1 187 ? -1.429 -5.409 1.389 1.00 88.25 187 PHE A O 1
ATOM 1478 N N . SER A 1 188 ? -1.127 -7.044 2.885 1.00 86.06 188 SER A N 1
ATOM 1479 C CA . SER A 1 188 ? 0.263 -7.311 2.499 1.00 86.06 188 SER A CA 1
ATOM 1480 C C . SER A 1 188 ? 0.365 -7.749 1.035 1.00 86.06 188 SER A C 1
ATOM 1482 O O . SER A 1 188 ? 1.188 -7.219 0.291 1.00 86.06 188 SER A O 1
ATOM 1484 N N . THR A 1 189 ? -0.500 -8.666 0.593 1.00 88.00 189 THR A N 1
ATOM 1485 C CA . THR A 1 189 ? -0.559 -9.126 -0.801 1.00 88.00 189 THR A CA 1
ATOM 1486 C C . THR A 1 189 ? -0.932 -7.996 -1.755 1.00 88.00 189 THR A C 1
ATOM 1488 O O . THR A 1 189 ? -0.333 -7.896 -2.823 1.00 88.00 189 THR A O 1
ATOM 1491 N N . LEU A 1 190 ? -1.861 -7.114 -1.373 1.00 89.56 190 LEU A N 1
ATOM 1492 C CA . LEU A 1 190 ? -2.234 -5.944 -2.166 1.00 89.56 190 LEU A CA 1
ATOM 1493 C C . LEU A 1 190 ? -1.032 -5.019 -2.389 1.00 89.56 190 LEU A C 1
ATOM 1495 O O . LEU A 1 190 ? -0.750 -4.646 -3.528 1.00 89.56 190 LEU A O 1
ATOM 1499 N N . ILE A 1 191 ? -0.285 -4.691 -1.329 1.00 87.12 191 ILE A N 1
ATOM 1500 C CA . ILE A 1 191 ? 0.915 -3.848 -1.428 1.00 87.12 191 ILE A CA 1
ATOM 1501 C C . ILE A 1 191 ? 1.997 -4.528 -2.270 1.00 87.12 191 ILE A C 1
ATOM 1503 O O . ILE A 1 191 ? 2.535 -3.910 -3.186 1.00 87.12 191 ILE A O 1
ATOM 1507 N N . ILE A 1 192 ? 2.291 -5.805 -2.016 1.00 85.25 192 ILE A N 1
ATOM 1508 C CA . ILE A 1 192 ? 3.301 -6.559 -2.774 1.00 85.25 192 ILE A CA 1
ATOM 1509 C C . ILE A 1 192 ? 2.927 -6.632 -4.259 1.00 85.25 192 ILE A C 1
ATOM 1511 O O . ILE A 1 192 ? 3.767 -6.356 -5.113 1.00 85.25 192 ILE A O 1
ATOM 1515 N N . GLY A 1 193 ? 1.670 -6.952 -4.575 1.00 85.81 193 GLY A N 1
ATOM 1516 C CA . GLY A 1 193 ? 1.176 -7.024 -5.950 1.00 85.81 193 GLY A CA 1
ATOM 1517 C C . GLY A 1 193 ? 1.278 -5.684 -6.675 1.00 85.81 193 GLY A C 1
ATOM 1518 O O . GLY A 1 193 ? 1.703 -5.631 -7.824 1.00 85.81 193 GLY A O 1
ATOM 1519 N N . THR A 1 194 ? 0.979 -4.593 -5.974 1.00 87.12 194 THR A N 1
ATOM 1520 C CA . THR A 1 194 ? 1.124 -3.223 -6.478 1.00 87.12 194 THR A CA 1
ATOM 1521 C C . THR A 1 194 ? 2.586 -2.891 -6.808 1.00 87.12 194 THR A C 1
ATOM 1523 O O . THR A 1 194 ? 2.887 -2.376 -7.882 1.00 87.12 194 THR A O 1
ATOM 1526 N N . VAL A 1 195 ? 3.524 -3.231 -5.919 1.00 83.31 195 VAL A N 1
ATOM 1527 C CA . VAL A 1 195 ? 4.964 -3.021 -6.157 1.00 83.31 195 VAL A CA 1
ATOM 1528 C C . VAL A 1 195 ? 5.456 -3.871 -7.334 1.00 83.31 195 VAL A C 1
ATOM 1530 O O . VAL A 1 195 ? 6.185 -3.369 -8.188 1.00 83.31 195 VAL A O 1
ATOM 1533 N N . LEU A 1 196 ? 5.036 -5.139 -7.416 1.00 82.69 196 LEU A N 1
ATOM 1534 C CA . LEU A 1 196 ? 5.360 -6.026 -8.539 1.00 82.69 196 LEU A CA 1
ATOM 1535 C C . LEU A 1 196 ? 4.848 -5.468 -9.867 1.00 82.69 196 LEU A C 1
ATOM 1537 O O . LEU A 1 196 ? 5.578 -5.475 -10.854 1.00 82.69 196 LEU A O 1
ATOM 1541 N N . PHE A 1 197 ? 3.621 -4.953 -9.885 1.00 83.44 197 PHE A N 1
ATOM 1542 C CA . PHE A 1 197 ? 3.037 -4.338 -11.068 1.00 83.44 197 PHE A CA 1
ATOM 1543 C C . PHE A 1 197 ? 3.854 -3.129 -11.547 1.00 83.44 197 PHE A C 1
ATOM 1545 O O . PHE A 1 197 ? 4.215 -3.067 -12.720 1.00 83.44 197 PHE A O 1
ATOM 1552 N N . LEU A 1 198 ? 4.236 -2.219 -10.643 1.00 79.88 198 LEU A N 1
ATOM 1553 C CA . LEU A 1 198 ? 5.085 -1.068 -10.982 1.00 79.88 198 LEU A CA 1
ATOM 1554 C C . LEU A 1 198 ? 6.467 -1.483 -11.507 1.00 79.88 198 LEU A C 1
ATOM 1556 O O . LEU A 1 198 ? 6.979 -0.866 -12.441 1.00 79.88 198 LEU A O 1
ATOM 1560 N N . LEU A 1 199 ? 7.067 -2.535 -10.945 1.00 77.62 199 LEU A N 1
ATOM 1561 C CA . LEU A 1 199 ? 8.339 -3.071 -11.437 1.00 77.62 199 LEU A CA 1
ATOM 1562 C C . LEU A 1 199 ? 8.203 -3.666 -12.839 1.00 77.62 199 LEU A C 1
ATOM 1564 O O . LEU A 1 199 ? 9.038 -3.390 -13.696 1.00 77.62 199 LEU A O 1
ATOM 1568 N N . LEU A 1 200 ? 7.147 -4.444 -13.093 1.00 78.69 200 LEU A N 1
ATOM 1569 C CA . LEU A 1 200 ? 6.875 -4.998 -14.421 1.00 78.69 200 LEU A CA 1
ATOM 1570 C C . LEU A 1 200 ? 6.679 -3.890 -15.458 1.00 78.69 200 LEU A C 1
ATOM 1572 O O . LEU A 1 200 ? 7.219 -3.984 -16.559 1.00 78.69 200 LEU A O 1
ATOM 1576 N N . LEU A 1 201 ? 5.967 -2.824 -15.092 1.00 75.38 201 LEU A N 1
ATOM 1577 C CA . LEU A 1 201 ? 5.809 -1.643 -15.937 1.00 75.38 201 LEU A CA 1
ATOM 1578 C C . LEU A 1 201 ? 7.145 -0.971 -16.239 1.00 75.38 201 LEU A C 1
ATOM 1580 O O . LEU A 1 201 ? 7.447 -0.700 -17.400 1.00 75.38 201 LEU A O 1
ATOM 1584 N N . TYR A 1 202 ? 7.969 -0.758 -15.215 1.00 73.50 202 TYR A N 1
ATOM 1585 C CA . TYR A 1 202 ? 9.298 -0.179 -15.384 1.00 73.50 202 TYR A CA 1
ATOM 1586 C C . TYR A 1 202 ? 10.179 -1.029 -16.313 1.00 73.50 202 TYR A C 1
ATOM 1588 O O . TYR A 1 202 ? 10.809 -0.500 -17.229 1.00 73.50 202 TYR A O 1
ATOM 1596 N N . CYS A 1 203 ? 10.179 -2.353 -16.134 1.00 74.19 203 CYS A N 1
ATOM 1597 C CA . CYS A 1 203 ? 10.890 -3.274 -17.017 1.00 74.19 203 CYS A CA 1
ATOM 1598 C C . CYS A 1 203 ? 10.363 -3.203 -18.457 1.00 74.19 203 CYS A C 1
ATOM 1600 O O . CYS A 1 203 ? 11.155 -3.103 -19.390 1.00 74.19 203 CYS A O 1
ATOM 1602 N N . SER A 1 204 ? 9.040 -3.227 -18.643 1.00 74.19 204 SER A N 1
ATOM 1603 C CA . SER A 1 204 ? 8.402 -3.151 -19.962 1.00 74.19 204 SER A CA 1
ATOM 1604 C C . SER A 1 204 ? 8.798 -1.883 -20.718 1.00 74.19 204 SER A C 1
ATOM 1606 O O . SER A 1 204 ? 9.153 -1.945 -21.898 1.00 74.19 204 SER A O 1
ATOM 1608 N N . ASP A 1 205 ? 8.771 -0.732 -20.049 1.00 70.69 205 ASP A N 1
ATOM 1609 C CA . ASP A 1 205 ? 9.121 0.542 -20.673 1.00 70.69 205 ASP A CA 1
ATOM 1610 C C . ASP A 1 205 ? 10.633 0.644 -20.964 1.00 70.69 205 ASP A C 1
ATOM 1612 O O . ASP A 1 205 ? 11.007 1.144 -22.029 1.00 70.69 205 ASP A O 1
ATOM 1616 N N . TYR A 1 206 ? 11.497 0.080 -20.104 1.00 67.50 206 TYR A N 1
ATOM 1617 C CA . TYR A 1 206 ? 12.941 -0.036 -20.364 1.00 67.50 206 TYR A CA 1
ATOM 1618 C C . TYR A 1 206 ? 13.239 -0.871 -21.620 1.00 67.50 206 TYR A C 1
ATOM 1620 O O . TYR A 1 206 ? 13.988 -0.432 -22.493 1.00 67.50 206 TYR A O 1
ATOM 1628 N N . PHE A 1 207 ? 12.614 -2.047 -21.763 1.00 70.88 207 PHE A N 1
ATOM 1629 C CA . PHE A 1 207 ? 12.792 -2.896 -22.950 1.00 70.88 207 PHE A CA 1
ATOM 1630 C C . PHE A 1 207 ? 12.200 -2.282 -24.221 1.00 70.88 207 PHE A C 1
ATOM 1632 O O . PHE A 1 207 ? 12.721 -2.497 -25.314 1.00 70.88 207 PHE A O 1
ATOM 1639 N N . SER A 1 208 ? 11.154 -1.467 -24.088 1.00 72.44 208 SER A N 1
ATOM 1640 C CA . SER A 1 208 ? 10.533 -0.760 -25.212 1.00 72.44 208 SER A CA 1
ATOM 1641 C C . SER A 1 208 ? 11.352 0.442 -25.702 1.00 72.44 208 SER A C 1
ATOM 1643 O O . SER A 1 208 ? 10.892 1.168 -26.581 1.00 72.44 208 SER A O 1
ATOM 1645 N N . SER A 1 209 ? 12.549 0.678 -25.142 1.00 65.69 209 SER A N 1
ATOM 1646 C CA . SER A 1 209 ? 13.407 1.835 -25.447 1.00 65.69 209 SER A CA 1
ATOM 1647 C C . SER A 1 209 ? 12.683 3.180 -25.299 1.00 65.69 209 SER A C 1
ATOM 1649 O O . SER A 1 209 ? 13.048 4.171 -25.935 1.00 65.69 209 SER A O 1
ATOM 1651 N N . GLN A 1 210 ? 11.638 3.229 -24.466 1.00 63.53 210 GLN A N 1
ATOM 1652 C CA . GLN A 1 210 ? 10.953 4.475 -24.152 1.00 63.53 210 GLN A CA 1
ATOM 1653 C C . GLN A 1 210 ? 11.913 5.344 -23.341 1.00 63.53 210 GLN A C 1
ATOM 1655 O O . GLN A 1 210 ? 12.581 4.867 -22.421 1.00 63.53 210 GLN A O 1
ATOM 1660 N N . SER A 1 211 ? 11.997 6.635 -23.664 1.00 64.75 211 SER A N 1
ATOM 1661 C CA . SER A 1 211 ? 12.806 7.537 -22.852 1.00 64.75 211 SER A CA 1
ATOM 1662 C C . SER A 1 211 ? 12.234 7.604 -21.433 1.00 64.75 211 SER A C 1
ATOM 1664 O O . SER A 1 211 ? 11.016 7.609 -21.238 1.00 64.75 211 SER A O 1
ATOM 1666 N N . TYR A 1 212 ? 13.109 7.713 -20.432 1.00 62.03 212 TYR A N 1
ATOM 1667 C CA . TYR A 1 212 ? 12.721 7.888 -19.026 1.00 62.03 212 TYR A CA 1
ATOM 1668 C C . TYR A 1 212 ? 11.726 9.046 -18.828 1.00 62.03 212 TYR A C 1
ATOM 1670 O O . TYR A 1 212 ? 10.825 8.986 -17.996 1.00 62.03 212 TYR A O 1
ATOM 1678 N N . LEU A 1 213 ? 11.851 10.087 -19.653 1.00 61.50 213 LEU A N 1
ATOM 1679 C CA . LEU A 1 213 ? 10.965 11.247 -19.662 1.00 61.50 213 LEU A CA 1
ATOM 1680 C C . LEU A 1 213 ? 9.539 10.886 -20.123 1.00 61.50 213 LEU A C 1
ATOM 1682 O O . LEU A 1 213 ? 8.566 11.397 -19.574 1.00 61.50 213 LEU A O 1
ATOM 1686 N N . THR A 1 214 ? 9.408 9.944 -21.063 1.00 64.00 214 THR A N 1
ATOM 1687 C CA . THR A 1 214 ? 8.111 9.417 -21.519 1.00 64.00 214 THR A CA 1
ATOM 1688 C C . THR A 1 214 ? 7.460 8.550 -20.443 1.00 64.00 214 THR A C 1
ATOM 1690 O O . THR A 1 214 ? 6.267 8.708 -20.190 1.00 64.00 214 THR A O 1
ATOM 1693 N N . PHE A 1 215 ? 8.240 7.722 -19.737 1.00 63.47 215 PHE A N 1
ATOM 1694 C CA . PHE A 1 215 ? 7.769 6.973 -18.564 1.00 63.47 215 PHE A CA 1
ATOM 1695 C C . PHE A 1 215 ? 7.202 7.917 -17.498 1.00 63.47 215 PHE A C 1
ATOM 1697 O O . PHE A 1 215 ? 6.041 7.797 -17.117 1.00 63.47 215 PHE A O 1
ATOM 1704 N N . PHE A 1 216 ? 7.982 8.920 -17.082 1.00 62.53 216 PHE A N 1
ATOM 1705 C CA . PHE A 1 216 ? 7.566 9.889 -16.065 1.00 62.53 216 PHE A CA 1
ATOM 1706 C C . PHE A 1 216 ? 6.319 10.680 -16.463 1.00 62.53 216 PHE A C 1
ATOM 1708 O O . PHE A 1 216 ? 5.452 10.912 -15.623 1.00 62.53 216 PHE A O 1
ATOM 1715 N N . SER A 1 217 ? 6.179 11.031 -17.743 1.00 62.03 217 SER A N 1
ATOM 1716 C CA . SER A 1 217 ? 5.008 11.762 -18.241 1.00 62.03 217 SER A CA 1
ATOM 1717 C C . SER A 1 217 ? 3.680 10.998 -18.122 1.00 62.03 217 SER A C 1
ATOM 1719 O O . SER A 1 217 ? 2.625 11.620 -18.197 1.00 62.03 217 SER A O 1
ATOM 1721 N N . ARG A 1 218 ? 3.706 9.670 -17.914 1.00 62.25 218 ARG A N 1
ATOM 1722 C CA . ARG A 1 218 ? 2.497 8.865 -17.655 1.00 62.25 218 ARG A CA 1
ATOM 1723 C C . ARG A 1 218 ? 2.013 8.969 -16.207 1.00 62.25 218 ARG A C 1
ATOM 1725 O O . ARG A 1 218 ? 0.821 8.829 -15.956 1.00 62.25 218 ARG A O 1
ATOM 1732 N N . TYR A 1 219 ? 2.923 9.218 -15.266 1.00 60.12 219 TYR A N 1
ATOM 1733 C CA . TYR A 1 219 ? 2.617 9.292 -13.831 1.00 60.12 219 TYR A CA 1
ATOM 1734 C C . TYR A 1 219 ? 2.505 10.726 -13.322 1.00 60.12 219 TYR A C 1
ATOM 1736 O O . TYR A 1 219 ? 1.845 10.961 -12.313 1.00 60.12 219 TYR A O 1
ATOM 1744 N N . ILE A 1 220 ? 3.165 11.676 -13.989 1.00 59.72 220 ILE A N 1
ATOM 1745 C CA . ILE A 1 220 ? 3.066 13.090 -13.649 1.00 59.72 220 ILE A CA 1
ATOM 1746 C C . ILE A 1 220 ? 1.772 13.631 -14.269 1.00 59.72 220 ILE A C 1
ATOM 1748 O O . ILE A 1 220 ? 1.664 13.665 -15.499 1.00 59.72 220 ILE A O 1
ATOM 1752 N N . PRO A 1 221 ? 0.791 14.054 -13.452 1.00 61.44 221 PRO A N 1
ATOM 1753 C CA . PRO A 1 221 ? -0.391 14.720 -13.974 1.00 61.44 221 PRO A CA 1
ATOM 1754 C C . PRO A 1 221 ? 0.014 15.974 -14.755 1.00 61.44 221 PRO A C 1
ATOM 1756 O O . PRO A 1 221 ? 1.001 16.633 -14.428 1.00 61.44 221 PRO A O 1
ATOM 1759 N N . SER A 1 222 ? -0.745 16.315 -15.797 1.00 63.97 222 SER A N 1
ATOM 1760 C CA . SER A 1 222 ? -0.465 17.465 -16.675 1.00 63.97 222 SER A CA 1
ATOM 1761 C C . SER A 1 222 ? -0.853 18.802 -16.026 1.00 63.97 222 SER A C 1
ATOM 1763 O O . SER A 1 222 ? -1.437 19.662 -16.676 1.00 63.97 222 SER A O 1
ATOM 1765 N N . ILE A 1 223 ? -0.556 18.949 -14.740 1.00 63.91 223 ILE A N 1
ATOM 1766 C CA . ILE A 1 223 ? -0.933 20.079 -13.895 1.00 63.91 223 ILE A CA 1
ATOM 1767 C C . ILE A 1 223 ? 0.283 20.931 -13.573 1.00 63.91 223 ILE A C 1
ATOM 1769 O O . ILE A 1 223 ? 1.434 20.485 -13.636 1.00 63.91 223 ILE A O 1
ATOM 1773 N N . THR A 1 224 ? 0.032 22.180 -13.203 1.00 67.00 224 THR A N 1
ATOM 1774 C CA . THR A 1 224 ? 1.106 23.071 -12.781 1.00 67.00 224 THR A CA 1
ATOM 1775 C C . THR A 1 224 ? 1.760 22.550 -11.492 1.00 67.00 224 THR A C 1
ATOM 1777 O O . THR A 1 224 ? 1.096 21.929 -10.655 1.00 67.00 224 THR A O 1
ATOM 1780 N N . PRO A 1 225 ? 3.056 22.834 -11.257 1.00 70.75 225 PRO A N 1
ATOM 1781 C CA . PRO A 1 225 ? 3.714 22.475 -9.998 1.00 70.75 225 PRO A CA 1
ATOM 1782 C C . PRO A 1 225 ? 2.972 22.995 -8.757 1.00 70.75 225 PRO A C 1
ATOM 1784 O O . PRO A 1 225 ? 2.968 22.346 -7.711 1.00 70.75 225 PRO A O 1
ATOM 1787 N N . MET A 1 226 ? 2.310 24.150 -8.882 1.00 72.69 226 MET A N 1
ATOM 1788 C CA . MET A 1 226 ? 1.500 24.734 -7.818 1.00 72.69 226 MET A CA 1
ATOM 1789 C C . MET A 1 226 ? 0.261 23.882 -7.522 1.00 72.69 226 MET A C 1
ATOM 1791 O O . MET A 1 226 ? 0.030 23.535 -6.368 1.00 72.69 226 MET A O 1
ATOM 1795 N N . GLU A 1 227 ? -0.504 23.477 -8.534 1.00 67.06 227 GLU A N 1
ATOM 1796 C CA . GLU A 1 227 ? -1.657 22.579 -8.360 1.00 67.06 227 GLU A CA 1
ATOM 1797 C C . GLU A 1 227 ? -1.235 21.219 -7.801 1.00 67.06 227 GLU A C 1
ATOM 1799 O O . GLU A 1 227 ? -1.847 20.728 -6.855 1.00 67.06 227 GLU A O 1
ATOM 1804 N N . PHE A 1 228 ? -0.133 20.649 -8.299 1.00 71.69 228 PHE A N 1
ATOM 1805 C CA . PHE A 1 228 ? 0.424 19.406 -7.762 1.00 71.69 228 PHE A CA 1
ATOM 1806 C C . PHE A 1 228 ? 0.753 19.520 -6.267 1.00 71.69 228 PHE A C 1
ATOM 1808 O O . PHE A 1 228 ? 0.463 18.606 -5.493 1.00 71.69 228 PHE A O 1
ATOM 1815 N N . SER A 1 229 ? 1.289 20.664 -5.830 1.00 74.25 229 SER A N 1
ATOM 1816 C CA . SER A 1 229 ? 1.545 20.909 -4.408 1.00 74.25 229 SER A CA 1
ATOM 1817 C C . SER A 1 229 ? 0.254 20.958 -3.577 1.00 74.25 229 SER A C 1
ATOM 1819 O O . SER A 1 229 ? 0.191 20.331 -2.518 1.00 74.25 229 SER A O 1
ATOM 1821 N N . TRP A 1 230 ? -0.806 21.604 -4.077 1.00 75.44 230 TRP A N 1
ATOM 1822 C CA . TRP A 1 230 ? -2.116 21.637 -3.416 1.00 75.44 230 TRP A CA 1
ATOM 1823 C C . TRP A 1 230 ? -2.735 20.252 -3.292 1.00 75.44 230 TRP A C 1
ATOM 1825 O O . TRP A 1 230 ? -3.283 19.907 -2.247 1.00 75.44 230 TRP A O 1
ATOM 1835 N N . TYR A 1 231 ? -2.591 19.435 -4.326 1.00 75.31 231 TYR A N 1
ATOM 1836 C CA . TYR A 1 231 ? -3.031 18.051 -4.335 1.00 75.31 231 TYR A CA 1
ATOM 1837 C C . TYR A 1 231 ? -2.293 17.179 -3.316 1.00 75.31 231 TYR A C 1
ATOM 1839 O O . TYR A 1 231 ? -2.933 16.420 -2.590 1.00 75.31 231 TYR A O 1
ATOM 1847 N N . ILE A 1 232 ? -0.967 17.316 -3.201 1.00 80.56 232 ILE A N 1
ATOM 1848 C CA . ILE A 1 232 ? -0.189 16.632 -2.157 1.00 80.56 232 ILE A CA 1
ATOM 1849 C C . ILE A 1 232 ? -0.664 17.069 -0.769 1.00 80.56 232 ILE A C 1
ATOM 1851 O O . ILE A 1 232 ? -0.892 16.224 0.096 1.00 80.56 232 ILE A O 1
ATOM 1855 N N . ILE A 1 233 ? -0.848 18.373 -0.548 1.00 82.44 233 ILE A N 1
ATOM 1856 C CA . ILE A 1 233 ? -1.326 18.904 0.735 1.00 82.44 233 ILE A CA 1
ATOM 1857 C C . ILE A 1 233 ? -2.726 18.361 1.055 1.00 82.44 233 ILE A C 1
ATOM 1859 O O . ILE A 1 233 ? -2.957 17.875 2.162 1.00 82.44 233 ILE A O 1
ATOM 1863 N N . GLY A 1 234 ? -3.646 18.388 0.089 1.00 82.00 234 GLY A N 1
ATOM 1864 C CA . GLY A 1 234 ? -5.004 17.867 0.238 1.00 82.00 234 GLY A CA 1
ATOM 1865 C C . GLY A 1 234 ? -5.029 16.364 0.513 1.00 82.00 234 GLY A C 1
ATOM 1866 O O . GLY A 1 234 ? -5.792 15.899 1.360 1.00 82.00 234 GLY A O 1
ATOM 1867 N N . TYR A 1 235 ? -4.146 15.606 -0.132 1.00 83.50 235 TYR A N 1
ATOM 1868 C CA . TYR A 1 235 ? -3.971 14.182 0.117 1.00 83.50 235 TYR A CA 1
ATOM 1869 C C . TYR A 1 235 ? -3.472 13.892 1.533 1.00 83.50 235 TYR A C 1
ATOM 1871 O O . TYR A 1 235 ? -4.086 13.099 2.247 1.00 83.50 235 TYR A O 1
ATOM 1879 N N . LEU A 1 236 ? -2.397 14.559 1.963 1.00 87.69 236 LEU A N 1
ATOM 1880 C CA . LEU A 1 236 ? -1.862 14.411 3.317 1.00 87.69 236 LEU A CA 1
ATOM 1881 C C . LEU A 1 236 ? -2.910 14.812 4.361 1.00 87.69 236 LEU A C 1
ATOM 1883 O O . LEU A 1 236 ? -3.097 14.100 5.347 1.00 87.69 236 LEU A O 1
ATOM 1887 N N . GLY A 1 237 ? -3.646 15.899 4.114 1.00 87.56 237 GLY A N 1
ATOM 1888 C CA . GLY A 1 237 ? -4.763 16.331 4.949 1.00 87.56 237 GLY A CA 1
ATOM 1889 C C . GLY A 1 237 ? -5.870 15.279 5.029 1.00 87.56 237 GLY A C 1
ATOM 1890 O O . GLY A 1 237 ? -6.291 14.913 6.123 1.00 87.56 237 GLY A O 1
ATOM 1891 N N . THR A 1 238 ? -6.292 14.723 3.893 1.00 86.81 238 THR A N 1
ATOM 1892 C CA . THR A 1 238 ? -7.325 13.676 3.836 1.00 86.81 238 THR A CA 1
ATOM 1893 C C . THR A 1 238 ? -6.876 12.414 4.564 1.00 86.81 238 THR A C 1
ATOM 1895 O O . THR A 1 238 ? -7.614 11.877 5.387 1.00 86.81 238 THR A O 1
ATOM 1898 N N . LEU A 1 239 ? -5.642 11.966 4.328 1.00 88.69 239 LEU A N 1
ATOM 1899 C CA . LEU A 1 239 ? -5.063 10.803 4.991 1.00 88.69 239 LEU A CA 1
ATOM 1900 C C . LEU A 1 239 ? -4.991 10.996 6.512 1.00 88.69 239 LEU A C 1
ATOM 1902 O O . LEU A 1 239 ? -5.296 10.075 7.274 1.00 88.69 239 LEU A O 1
ATOM 1906 N N . PHE A 1 240 ? -4.637 12.201 6.962 1.00 89.31 240 PHE A N 1
ATOM 1907 C CA . PHE A 1 240 ? -4.605 12.563 8.375 1.00 89.31 240 PHE A CA 1
ATOM 1908 C C . PHE A 1 240 ? -6.006 12.572 9.001 1.00 89.31 240 PHE A C 1
ATOM 1910 O O . PHE A 1 240 ? -6.218 11.931 10.031 1.00 89.31 240 PHE A O 1
ATOM 1917 N N . ILE A 1 241 ? -6.983 13.215 8.353 1.00 89.69 241 ILE A N 1
ATOM 1918 C CA . ILE A 1 241 ? -8.383 13.255 8.806 1.00 89.69 241 ILE A CA 1
ATOM 1919 C C . ILE A 1 241 ? -8.957 11.841 8.903 1.00 89.69 241 ILE A C 1
ATOM 1921 O O . ILE A 1 241 ? -9.521 11.469 9.930 1.00 89.69 241 ILE A O 1
ATOM 1925 N N . VAL A 1 242 ? -8.773 11.024 7.867 1.00 89.25 242 VAL A N 1
ATOM 1926 C CA . VAL A 1 242 ? -9.239 9.634 7.840 1.00 89.25 242 VAL A CA 1
ATOM 1927 C C . VAL A 1 242 ? -8.560 8.804 8.935 1.00 89.25 242 VAL A C 1
ATOM 1929 O O . VAL A 1 242 ? -9.221 8.015 9.610 1.00 89.25 242 VAL A O 1
ATOM 1932 N N . THR A 1 243 ? -7.270 9.028 9.191 1.00 89.00 243 THR A N 1
ATOM 1933 C CA . THR A 1 243 ? -6.556 8.380 10.302 1.00 89.00 243 THR A CA 1
ATOM 1934 C C . THR A 1 243 ? -7.178 8.739 11.655 1.00 89.00 243 THR A C 1
ATOM 1936 O O . THR A 1 243 ? -7.450 7.845 12.459 1.00 89.00 243 THR A O 1
ATOM 1939 N N . ILE A 1 244 ? -7.465 10.024 11.887 1.00 88.62 244 ILE A N 1
ATOM 1940 C CA . ILE A 1 244 ? -8.131 10.501 13.107 1.00 88.62 244 ILE A CA 1
ATOM 1941 C C . ILE A 1 244 ? -9.523 9.884 13.247 1.00 88.62 244 ILE A C 1
ATOM 1943 O O . ILE A 1 244 ? -9.853 9.367 14.312 1.00 88.62 244 ILE A O 1
ATOM 1947 N N . ILE A 1 245 ? -10.337 9.906 12.188 1.00 88.88 245 ILE A N 1
ATOM 1948 C CA . ILE A 1 245 ? -11.689 9.332 12.202 1.00 88.88 245 ILE A CA 1
ATOM 1949 C C . ILE A 1 245 ? -11.626 7.845 12.559 1.00 88.88 245 ILE A C 1
ATOM 1951 O O . ILE A 1 245 ? -12.374 7.394 13.427 1.00 88.88 245 ILE A O 1
ATOM 1955 N N . GLY A 1 246 ? -10.704 7.093 11.951 1.00 86.38 246 GLY A N 1
ATOM 1956 C CA . GLY A 1 246 ? -10.495 5.680 12.261 1.00 86.38 246 GLY A CA 1
ATOM 1957 C C . GLY A 1 246 ? -10.160 5.442 13.735 1.00 86.38 246 GLY A C 1
ATOM 1958 O O . GLY A 1 246 ? -10.766 4.578 14.367 1.00 86.38 246 GLY A O 1
ATOM 1959 N N . GLU A 1 247 ? -9.254 6.236 14.313 1.00 86.75 247 GLU A N 1
ATOM 1960 C CA . GLU A 1 247 ? -8.929 6.151 15.745 1.00 86.75 247 GLU A CA 1
ATOM 1961 C C . GLU A 1 247 ? -10.110 6.524 16.641 1.00 86.75 247 GLU A C 1
ATOM 1963 O O . GLU A 1 247 ? -10.372 5.830 17.619 1.00 86.75 247 GLU A O 1
ATOM 1968 N N . ILE A 1 248 ? -10.860 7.579 16.314 1.00 86.69 248 ILE A N 1
ATOM 1969 C CA . ILE A 1 248 ? -12.042 7.991 17.086 1.00 86.69 248 ILE A CA 1
ATOM 1970 C C . ILE A 1 248 ? -13.104 6.886 17.078 1.00 86.69 248 ILE A C 1
ATOM 1972 O O . ILE A 1 248 ? -13.716 6.611 18.115 1.00 86.69 248 ILE A O 1
ATOM 1976 N N . ILE A 1 249 ? -13.321 6.231 15.933 1.00 85.44 249 ILE A N 1
ATOM 1977 C CA . ILE A 1 249 ? -14.252 5.104 15.825 1.00 85.44 249 ILE A CA 1
ATOM 1978 C C . ILE A 1 249 ? -13.789 3.952 16.717 1.00 85.44 249 ILE A C 1
ATOM 1980 O O . ILE A 1 249 ? -14.596 3.441 17.491 1.00 85.44 249 ILE A O 1
ATOM 1984 N N . LEU A 1 250 ? -12.510 3.571 16.664 1.00 83.38 250 LEU A N 1
ATOM 1985 C CA . LEU A 1 250 ? -11.965 2.472 17.473 1.00 83.38 250 LEU A CA 1
ATOM 1986 C C . LEU A 1 250 ? -11.899 2.805 18.972 1.00 83.38 250 LEU A C 1
ATOM 1988 O O . LEU A 1 250 ? -12.035 1.913 19.808 1.00 83.38 250 LEU A O 1
ATOM 1992 N N . LEU A 1 251 ? -11.769 4.086 19.324 1.00 83.06 251 LEU A N 1
ATOM 1993 C CA . LEU A 1 251 ? -11.861 4.563 20.701 1.00 83.06 251 LEU A CA 1
ATOM 1994 C C . LEU A 1 251 ? -13.279 4.393 21.260 1.00 83.06 251 LEU A C 1
ATOM 1996 O O . LEU A 1 251 ? -13.457 3.917 22.379 1.00 83.06 251 LEU A O 1
ATOM 2000 N N . ARG A 1 252 ? -14.297 4.784 20.483 1.00 82.12 252 ARG A N 1
ATOM 2001 C CA . ARG A 1 252 ? -15.709 4.688 20.892 1.00 82.12 252 ARG A CA 1
ATOM 2002 C C . ARG A 1 252 ? -16.238 3.257 20.815 1.00 82.12 252 ARG A C 1
ATOM 2004 O O . ARG A 1 252 ? -17.031 2.838 21.654 1.00 82.12 252 ARG A O 1
ATOM 2011 N N . CYS A 1 253 ? -15.799 2.503 19.815 1.00 79.44 253 CYS A N 1
ATOM 2012 C CA . CYS A 1 253 ? -16.192 1.125 19.561 1.00 79.44 253 CYS A CA 1
ATOM 2013 C C . CYS A 1 253 ? -15.016 0.198 19.871 1.00 79.44 253 CYS A C 1
ATOM 2015 O O . CYS A 1 253 ? -14.361 -0.298 18.960 1.00 79.44 253 CYS A O 1
ATOM 2017 N N . ILE A 1 254 ? -14.761 -0.035 21.161 1.00 77.50 254 ILE A N 1
ATOM 2018 C CA . ILE A 1 254 ? -13.609 -0.824 21.620 1.00 77.50 254 ILE A CA 1
ATOM 2019 C C . ILE A 1 254 ? -13.580 -2.200 20.915 1.00 77.50 254 ILE A C 1
ATOM 2021 O O . ILE A 1 254 ? -14.595 -2.916 20.957 1.00 77.50 254 ILE A O 1
ATOM 2025 N N . PRO A 1 255 ? -12.444 -2.581 20.293 1.00 80.56 255 PRO A N 1
ATOM 2026 C CA . PRO A 1 255 ? -12.258 -3.884 19.658 1.00 80.56 255 PRO A CA 1
ATOM 2027 C C . PRO A 1 255 ? -12.506 -5.060 20.610 1.00 80.56 255 PRO A C 1
ATOM 2029 O O . PRO A 1 255 ? -12.301 -4.970 21.823 1.00 80.56 255 PRO A O 1
ATOM 2032 N N . LEU A 1 256 ? -12.984 -6.177 20.063 1.00 78.69 256 LEU A N 1
ATOM 2033 C CA . LEU A 1 256 ? -13.406 -7.334 20.857 1.00 78.69 256 LEU A CA 1
ATOM 2034 C C . LEU A 1 256 ? -12.281 -8.048 21.612 1.00 78.69 256 LEU A C 1
ATOM 2036 O O . LEU A 1 256 ? -12.531 -8.601 22.677 1.00 78.69 256 LEU A O 1
ATOM 2040 N N . ASP A 1 257 ? -11.070 -8.031 21.071 1.00 72.06 257 ASP A N 1
ATOM 2041 C CA . ASP A 1 257 ? -9.856 -8.631 21.635 1.00 72.06 257 ASP A CA 1
ATOM 2042 C C . ASP A 1 257 ? -9.266 -7.834 22.807 1.00 72.06 257 ASP A C 1
ATOM 2044 O O . ASP A 1 257 ? -8.291 -8.251 23.423 1.00 72.06 257 ASP A O 1
ATOM 2048 N N . GLN A 1 258 ? -9.855 -6.678 23.111 1.00 64.44 258 GLN A N 1
ATOM 2049 C CA . GLN A 1 258 ? -9.386 -5.758 24.134 1.00 64.44 258 GLN A CA 1
ATOM 2050 C C . GLN A 1 258 ? -10.311 -5.661 25.351 1.00 64.44 258 GLN A C 1
ATOM 2052 O O . GLN A 1 258 ? -10.120 -4.775 26.184 1.00 64.44 258 GLN A O 1
ATOM 2057 N N . LYS A 1 259 ? -11.316 -6.525 25.488 1.00 55.84 259 LYS A N 1
ATOM 2058 C CA . LYS A 1 259 ? -12.098 -6.637 26.729 1.00 55.84 259 LYS A CA 1
ATOM 2059 C C . LYS A 1 259 ? -11.487 -7.679 27.646 1.00 55.84 259 LYS A C 1
ATOM 2061 O O . LYS A 1 259 ? -11.299 -7.321 28.826 1.00 55.84 259 LYS A O 1
#

Foldseek 3Di:
DPDVVVVVVVVVVVVVVVVVVVVVVVVVVVVVVVVVVVVVVVVVVVVVVVVVVVVVVVCLVVLLVLLLLLLDDWDADDPVDPPHHHPVVSLVSNLVSLVVLLVLVLQLQLLVQQPVPPPDDPDLPSSVVSNVCSLQVSLVVSLVLNPQSQDFPVNVVVCVVPPPPVDDDPLDPVVSVVSNVVSSVVSSCVSSVSVVVVVVVVVVCVVVVNPPVNVVVSRDRPDDPVVVVVSVVVSSVSSSVSSVVSSVCCVVGPGSNPD

Sequence (259 aa):
MVNKGIILIGGFLLIFLGILAIINPLVLIASSIISGFIFIIIAAFLIVSVAIFLIFYGLIPGISKAVSILCTYHKLKTDSKDEGETFWKKIILVFIYNFLLTLPMLLTILYLLNPSTLKINGQFADIDIGFIIALSIIPGLFITLRLIGNPTRYGISYLKGYFVVMKPFYGKPQEIQKIKDDVSSFFSTLIIGTVLFLLLLYCSDYFSSQSYLTFFSRYIPSITPMEFSWYIIGYLGTLFIVTIIGEIILLRCIPLDQK

Secondary structure (DSSP, 8-state):
---HHHHHHHHHHHHHHHHHHHHHHHHHHHHHHHHHHHHHHHHHHHHHHHHHHHHHHHHHHHHHHHHHHHHSPPPBPBTTBSSSB-HHHHHHHHHHHHHHHHHHHHHHHHHHH--TT--SSS-THHHHHHHHHHHHHHHHHHHHHHHHHS-BHHHHHHHHHHS--SS-----HHHHHHHHHHHHHHHHHHHHHHHHHHHHHHHHHHHTT--HHHHHHHHS-SS-HHHHHHHHHHHHHHHHHHHHHHHHHHHHS-BGGG-

pLDDT: mean 72.94, std 11.45, range [40.03, 89.69]

Radius of gyration: 31.22 Å; chains: 1; bounding box: 63×70×111 Å